Protein AF-A0A925R189-F1 (afdb_monomer_lite)

Secondary structure (DSSP, 8-state):
----------------TT------TTSTTSPPPPTT-TGGGG-EEEEE--S-HHHHHH-SEEEETTTEEEESSS-SS--EEEEEEEE-SSEEEEEEEEPPBTTB--EEEEEEEEEEPPBTTB-S-EEEEEEE---GGGGTT--TTS-HHHHHHHHHH-TTT---TT---TT--TTTTSSBPPPEEEEEE--------

Foldseek 3Di:
DDDDDDPPDDPPPPDPPVPPDDDAQVGPPFDFDPPPQWCVSVAAKWAWDDPPVVLVQQGIWGDHPPFWIHGDRPDPDWTWGWDWQDTDRFKTKIWIWTCADDPRHIFIKIKIWGFDDQDPVRNATKIKIKIFGFDVVLCVPPDPPDDSVSVNVSLCSRCQQQVDPDDPDPDAHRRHVGGMDDIIMIGHDDDPPPPDD

Structure (mmCIF, N/CA/C/O backbone):
data_AF-A0A925R189-F1
#
_entry.id   AF-A0A925R189-F1
#
loop_
_atom_site.group_PDB
_atom_site.id
_atom_site.type_symbol
_atom_site.label_atom_id
_atom_site.label_alt_id
_atom_site.label_comp_id
_atom_site.label_asym_id
_atom_site.label_entity_id
_atom_site.label_seq_id
_atom_site.pdbx_PDB_ins_code
_atom_site.Cartn_x
_atom_site.Cartn_y
_atom_site.Cartn_z
_atom_site.occupancy
_atom_site.B_iso_or_equiv
_atom_site.auth_seq_id
_atom_site.auth_comp_id
_atom_site.auth_asym_id
_atom_site.auth_atom_id
_atom_site.pdbx_PDB_model_num
ATOM 1 N N . MET A 1 1 ? -1.865 40.374 -51.529 1.00 38.44 1 MET A N 1
ATOM 2 C CA . MET A 1 1 ? -1.181 39.181 -50.980 1.00 38.44 1 MET A CA 1
ATOM 3 C C . MET A 1 1 ? -0.348 39.659 -49.804 1.00 38.44 1 MET A C 1
ATOM 5 O O . MET A 1 1 ? 0.518 40.491 -50.010 1.00 38.44 1 MET A O 1
ATOM 9 N N . LEU A 1 2 ? -0.857 39.527 -48.579 1.00 41.66 2 LEU A N 1
ATOM 10 C CA . LEU A 1 2 ? -0.614 38.398 -47.665 1.00 41.66 2 LEU A CA 1
ATOM 11 C C . LEU A 1 2 ? 0.880 38.169 -47.386 1.00 41.66 2 LEU A C 1
ATOM 13 O O . LEU A 1 2 ? 1.552 37.542 -48.193 1.00 41.66 2 LEU A O 1
ATOM 17 N N . ALA A 1 3 ? 1.351 38.642 -46.231 1.00 42.81 3 ALA A N 1
ATOM 18 C CA . ALA A 1 3 ? 2.101 37.833 -45.265 1.00 42.81 3 ALA A CA 1
ATOM 19 C C . ALA A 1 3 ? 2.307 38.660 -43.984 1.00 42.81 3 ALA A C 1
ATOM 21 O O . ALA A 1 3 ? 3.208 39.487 -43.885 1.00 42.81 3 ALA A O 1
ATOM 22 N N . VAL A 1 4 ? 1.418 38.449 -43.014 1.00 45.66 4 VAL A N 1
ATOM 23 C CA . VAL A 1 4 ? 1.622 38.840 -41.616 1.00 45.66 4 VAL A CA 1
ATOM 24 C C . VAL A 1 4 ? 2.692 37.900 -41.061 1.00 45.66 4 VAL A C 1
ATOM 26 O O . VAL A 1 4 ? 2.460 36.697 -40.978 1.00 45.66 4 VAL A O 1
ATOM 29 N N . LEU A 1 5 ? 3.875 38.427 -40.740 1.00 46.12 5 LEU A N 1
ATOM 30 C CA . LEU A 1 5 ? 4.923 37.681 -40.042 1.00 46.12 5 LEU A CA 1
ATOM 31 C C . LEU A 1 5 ? 4.668 37.784 -38.535 1.00 46.12 5 LEU A C 1
ATOM 33 O O . LEU A 1 5 ? 5.063 38.744 -37.877 1.00 46.12 5 LEU A O 1
ATOM 37 N N . THR A 1 6 ? 3.967 36.796 -37.992 1.00 45.81 6 THR A N 1
ATOM 38 C CA . THR A 1 6 ? 3.805 36.611 -36.550 1.00 45.81 6 THR A CA 1
ATOM 39 C C . THR A 1 6 ? 5.065 35.931 -36.015 1.00 45.81 6 THR A C 1
ATOM 41 O O . THR A 1 6 ? 5.249 34.726 -36.172 1.00 45.81 6 THR A O 1
ATOM 44 N N . VAL A 1 7 ? 5.958 36.701 -35.392 1.00 46.19 7 VAL A N 1
ATOM 45 C CA . VAL A 1 7 ? 7.047 36.153 -34.575 1.00 46.19 7 VAL A CA 1
ATOM 46 C C . VAL A 1 7 ? 6.437 35.722 -33.242 1.00 46.19 7 VAL A C 1
ATOM 48 O O . VAL A 1 7 ? 6.249 36.530 -32.337 1.00 46.19 7 VAL A O 1
ATOM 51 N N . ALA A 1 8 ? 6.077 34.445 -33.137 1.00 42.75 8 ALA A N 1
ATOM 52 C CA . ALA A 1 8 ? 5.805 33.806 -31.859 1.00 42.75 8 ALA A CA 1
ATOM 53 C C . ALA A 1 8 ? 7.156 33.498 -31.196 1.00 42.75 8 ALA A C 1
ATOM 55 O O . ALA A 1 8 ? 7.803 32.504 -31.524 1.00 42.75 8 ALA A O 1
ATOM 56 N N . LEU A 1 9 ? 7.620 34.377 -30.303 1.00 38.31 9 LEU A N 1
ATOM 57 C CA . LEU A 1 9 ? 8.725 34.037 -29.412 1.00 38.31 9 LEU A CA 1
ATOM 58 C C . LEU A 1 9 ? 8.209 33.010 -28.398 1.00 38.31 9 LEU A C 1
ATOM 60 O O . LEU A 1 9 ? 7.291 33.290 -27.626 1.00 38.31 9 LEU A O 1
ATOM 64 N N . LEU A 1 10 ? 8.803 31.820 -28.452 1.00 36.81 10 LEU A N 1
ATOM 65 C CA . LEU A 1 10 ? 8.622 30.726 -27.512 1.00 36.81 10 LEU A CA 1
ATOM 66 C C . LEU A 1 10 ? 8.863 31.216 -26.083 1.00 36.81 10 LEU A C 1
ATOM 68 O O . LEU A 1 10 ? 9.996 31.490 -25.689 1.00 36.81 10 LEU A O 1
ATOM 72 N N . VAL A 1 11 ? 7.797 31.273 -25.291 1.00 35.72 11 VAL A N 1
ATOM 73 C CA . VAL A 1 11 ? 7.922 31.181 -23.841 1.00 35.72 11 VAL A CA 1
ATOM 74 C C . VAL A 1 11 ? 8.236 29.714 -23.565 1.00 35.72 11 VAL A C 1
ATOM 76 O O . VAL A 1 11 ? 7.344 28.870 -23.581 1.00 35.72 11 VAL A O 1
ATOM 79 N N . ALA A 1 12 ? 9.519 29.398 -23.395 1.00 37.69 12 ALA A N 1
ATOM 80 C CA . ALA A 1 12 ? 9.922 28.171 -22.731 1.00 37.69 12 ALA A CA 1
ATOM 81 C C . ALA A 1 12 ? 9.412 28.274 -21.290 1.00 37.69 12 ALA A C 1
ATOM 83 O O . ALA A 1 12 ? 10.001 28.952 -20.450 1.0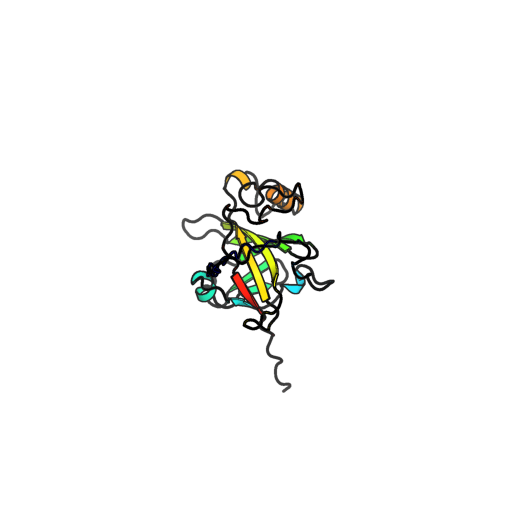0 37.69 12 ALA A O 1
ATOM 84 N N . ALA A 1 13 ? 8.246 27.685 -21.036 1.00 3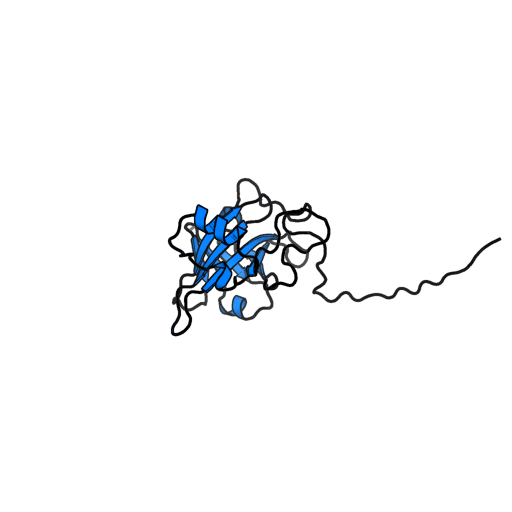3.88 13 ALA A N 1
ATOM 85 C CA . ALA A 1 13 ? 7.860 27.346 -19.685 1.00 33.88 13 ALA A CA 1
ATOM 86 C C . ALA A 1 13 ? 8.782 26.198 -19.269 1.00 33.88 13 ALA A C 1
ATOM 88 O O . ALA A 1 13 ? 8.592 25.064 -19.700 1.00 33.88 13 ALA A O 1
ATOM 89 N N . ASP A 1 14 ? 9.810 26.516 -18.482 1.00 32.03 14 ASP A N 1
ATOM 90 C CA . ASP A 1 14 ? 10.441 25.535 -17.606 1.00 32.03 14 ASP A CA 1
ATOM 91 C C . ASP A 1 14 ? 9.330 24.993 -16.704 1.00 32.03 14 ASP A C 1
ATOM 93 O O . ASP A 1 14 ? 8.910 25.633 -15.735 1.00 32.03 14 ASP A O 1
ATOM 97 N N . GLU A 1 15 ? 8.771 23.848 -17.084 1.00 26.36 15 GLU A N 1
ATOM 98 C CA . GLU A 1 15 ? 7.808 23.152 -16.252 1.00 26.36 15 GLU A CA 1
ATOM 99 C C . GLU A 1 15 ? 8.529 22.734 -14.961 1.00 26.36 15 GLU A C 1
ATOM 101 O O . GLU A 1 15 ? 9.578 22.083 -15.017 1.00 26.36 15 GLU A O 1
ATOM 106 N N . PRO A 1 16 ? 8.021 23.106 -13.772 1.00 26.69 16 PRO A N 1
ATOM 107 C CA . PRO A 1 16 ? 8.605 22.627 -12.534 1.00 26.69 16 PRO A CA 1
ATOM 108 C C . PRO A 1 16 ? 8.507 21.099 -12.513 1.00 26.69 16 PRO A C 1
ATOM 110 O O . PRO A 1 16 ? 7.514 20.531 -12.969 1.00 26.69 16 PRO A O 1
ATOM 113 N N . ALA A 1 17 ? 9.502 20.437 -11.919 1.00 29.27 17 ALA A N 1
ATOM 114 C CA . ALA A 1 17 ? 9.651 18.979 -11.783 1.00 29.27 17 ALA A CA 1
ATOM 115 C C . ALA A 1 17 ? 8.497 18.244 -11.047 1.00 29.27 17 ALA A C 1
ATOM 117 O O . ALA A 1 17 ? 8.643 17.103 -10.616 1.00 29.27 17 ALA A O 1
ATOM 118 N N . TRP A 1 18 ? 7.347 18.897 -10.884 1.00 30.86 18 TRP A N 1
ATOM 119 C CA . TRP A 1 18 ? 6.101 18.388 -10.320 1.00 30.86 18 TRP A CA 1
ATOM 120 C C . TRP A 1 18 ? 4.978 18.299 -11.371 1.00 30.86 18 TRP A C 1
ATOM 122 O O . TRP A 1 18 ? 3.867 17.890 -11.044 1.00 30.86 18 TRP A O 1
ATOM 132 N N . ALA A 1 19 ? 5.258 18.649 -12.633 1.00 26.92 19 ALA A N 1
ATOM 133 C CA . ALA A 1 19 ? 4.333 18.591 -13.764 1.00 26.92 19 ALA A CA 1
ATOM 134 C C . ALA A 1 19 ? 4.318 17.225 -14.481 1.00 26.92 19 ALA A C 1
ATOM 136 O O . ALA A 1 19 ? 4.160 17.155 -15.695 1.00 26.92 19 ALA A O 1
ATOM 137 N N . TRP A 1 20 ? 4.405 16.112 -13.746 1.00 32.81 20 TRP A N 1
ATOM 138 C CA . TRP A 1 20 ? 3.940 14.824 -14.280 1.00 32.81 20 TRP A CA 1
ATOM 139 C C . TRP A 1 20 ? 2.403 14.795 -14.244 1.00 32.81 20 TRP A C 1
ATOM 141 O O . TRP A 1 20 ? 1.768 14.115 -13.442 1.00 32.81 20 TRP A O 1
ATOM 151 N N . GLN A 1 21 ? 1.794 15.621 -15.096 1.00 39.44 21 GLN A N 1
ATOM 152 C CA . GLN A 1 21 ? 0.376 15.574 -15.431 1.00 39.44 21 GLN A CA 1
ATOM 153 C C . GLN A 1 21 ? 0.184 14.721 -16.689 1.00 39.44 21 GLN A C 1
ATOM 155 O O . GLN A 1 21 ? 0.855 14.957 -17.688 1.00 39.44 21 GLN A O 1
ATOM 160 N N . LYS A 1 22 ? -0.821 13.831 -16.641 1.00 39.94 22 LYS A N 1
ATOM 161 C CA . LYS A 1 22 ? -1.690 13.350 -17.747 1.00 39.94 22 LYS A CA 1
ATOM 162 C C . LYS A 1 22 ? -1.822 11.832 -17.887 1.00 39.94 22 LYS A C 1
ATOM 164 O O . LYS A 1 22 ? -1.825 11.286 -18.983 1.00 39.94 22 LYS A O 1
ATOM 169 N N . SER A 1 23 ? -2.101 11.142 -16.796 1.00 49.03 23 SER A N 1
ATOM 170 C CA . SER A 1 23 ? -3.055 10.038 -16.892 1.00 49.03 23 SER A CA 1
ATOM 171 C C . SER A 1 23 ? -3.859 9.971 -15.613 1.00 49.03 23 SER A C 1
ATOM 173 O O . SER A 1 23 ? -3.333 10.234 -14.534 1.00 49.03 23 SER A O 1
ATOM 175 N N . MET A 1 24 ? -5.158 9.705 -15.735 1.00 47.81 24 MET A N 1
ATOM 176 C CA . MET A 1 24 ? -5.934 9.255 -14.587 1.00 47.81 24 MET A CA 1
ATOM 177 C C . MET A 1 24 ? -5.301 7.939 -14.126 1.00 47.81 24 MET A C 1
ATOM 179 O O . MET A 1 24 ? -5.047 7.092 -14.983 1.00 47.81 24 MET A O 1
ATOM 183 N N . PRO A 1 25 ? -4.999 7.747 -12.836 1.00 50.69 25 PRO A N 1
ATOM 184 C CA . PRO A 1 25 ? -4.615 6.427 -12.376 1.00 50.69 25 PRO A CA 1
ATOM 185 C C . PRO A 1 25 ? -5.601 5.330 -12.756 1.00 50.69 25 PRO A C 1
ATOM 187 O O . PRO A 1 25 ? -6.816 5.511 -12.683 1.00 50.69 25 PRO A O 1
ATOM 190 N N . GLY A 1 26 ? -5.045 4.221 -13.244 1.00 48.94 26 GLY A N 1
ATOM 191 C CA . GLY A 1 26 ? -5.798 3.151 -13.899 1.00 48.94 26 GLY A CA 1
ATOM 192 C C . GLY A 1 26 ? -6.273 3.460 -15.325 1.00 48.94 26 GLY A C 1
ATOM 193 O O . GLY A 1 26 ? -6.988 2.648 -15.901 1.00 48.94 26 GLY A O 1
ATOM 194 N N . GLY A 1 27 ? -5.909 4.612 -15.894 1.00 53.44 27 GLY A N 1
ATOM 195 C CA . GLY A 1 27 ? -6.123 4.936 -17.305 1.00 53.44 27 GLY A CA 1
ATOM 196 C C . GLY A 1 27 ? -5.124 4.225 -18.220 1.00 53.44 27 GLY A C 1
ATOM 197 O O . GLY A 1 27 ? -4.134 3.666 -17.759 1.00 53.44 27 GLY A O 1
ATOM 198 N N . GLU A 1 28 ? -5.346 4.296 -19.533 1.00 55.50 28 GLU A N 1
ATOM 199 C CA . GLU A 1 28 ? -4.610 3.520 -20.552 1.00 55.50 28 GLU A CA 1
ATOM 200 C C . GLU A 1 28 ? -3.082 3.717 -20.556 1.00 55.50 28 GLU A C 1
ATOM 202 O O . GLU A 1 28 ? -2.349 2.905 -21.115 1.00 55.50 28 GLU A O 1
ATOM 207 N N . HIS A 1 29 ? -2.579 4.785 -19.935 1.00 60.41 29 HIS A N 1
ATOM 208 C CA . HIS A 1 29 ? -1.145 5.068 -19.834 1.00 60.41 29 HIS A CA 1
ATOM 209 C C . HIS A 1 29 ? -0.485 4.495 -18.574 1.00 60.41 29 HIS A C 1
ATOM 211 O O . HIS A 1 29 ? 0.734 4.596 -18.432 1.00 60.41 29 HIS A O 1
ATOM 217 N N . TRP A 1 30 ? -1.260 3.917 -17.652 1.00 68.31 30 TRP A N 1
ATOM 218 C CA . TRP A 1 30 ? -0.703 3.210 -16.505 1.00 68.31 30 TRP A CA 1
ATOM 219 C C . TRP A 1 30 ? -0.228 1.829 -16.947 1.00 68.31 30 TRP A C 1
ATOM 221 O O . TRP A 1 30 ? -1.002 1.096 -17.571 1.00 68.31 30 TRP A O 1
ATOM 231 N N . PRO A 1 31 ? 1.014 1.437 -16.625 1.00 73.81 31 PRO A N 1
ATOM 232 C CA . PRO A 1 31 ? 1.499 0.107 -16.948 1.00 73.81 31 PRO A CA 1
ATOM 233 C C . PRO A 1 31 ? 0.563 -0.946 -16.371 1.00 73.81 31 PRO A C 1
ATOM 235 O O . PRO A 1 31 ? 0.140 -0.860 -15.217 1.00 73.81 31 PRO A O 1
ATOM 238 N N . ALA A 1 32 ? 0.222 -1.938 -17.187 1.00 77.50 32 ALA A N 1
ATOM 239 C CA . ALA A 1 32 ? -0.493 -3.090 -16.678 1.00 77.50 32 ALA A CA 1
ATOM 240 C C . ALA A 1 32 ? 0.394 -3.822 -15.662 1.00 77.50 32 ALA A C 1
ATOM 242 O O . ALA A 1 32 ? 1.594 -4.020 -15.876 1.00 77.50 32 ALA A O 1
ATOM 243 N N . ILE A 1 33 ? -0.222 -4.250 -14.570 1.00 80.06 33 ILE A N 1
ATOM 244 C CA . ILE A 1 33 ? 0.337 -5.226 -13.651 1.00 80.06 33 ILE A CA 1
ATOM 245 C C . ILE A 1 33 ? 0.518 -6.526 -14.458 1.00 80.06 33 ILE A C 1
ATOM 247 O O . ILE A 1 33 ? -0.459 -7.010 -15.029 1.00 80.06 33 ILE A O 1
ATOM 251 N N . PRO A 1 34 ? 1.732 -7.105 -14.543 1.00 78.44 34 PRO A N 1
ATOM 252 C CA . PRO A 1 34 ? 1.955 -8.321 -15.321 1.00 78.44 34 PRO A CA 1
ATOM 253 C C . PRO A 1 34 ? 1.021 -9.449 -14.875 1.00 78.44 34 PRO A C 1
ATOM 255 O O . PRO A 1 34 ? 1.074 -9.864 -13.718 1.00 78.44 34 PRO A O 1
ATOM 258 N N . GLU A 1 35 ? 0.167 -9.943 -15.769 1.00 69.94 35 GLU A N 1
ATOM 259 C CA . GLU A 1 35 ? -0.730 -11.066 -15.482 1.00 69.94 35 GLU A CA 1
ATOM 260 C C . GLU A 1 35 ? 0.068 -12.359 -15.233 1.00 69.94 35 GLU A C 1
ATOM 262 O O . GLU A 1 35 ? 1.078 -12.595 -15.906 1.00 69.94 35 GLU A O 1
ATOM 267 N N . PRO A 1 36 ? -0.362 -13.222 -14.291 1.00 55.97 36 PRO A N 1
ATOM 268 C CA . PRO A 1 36 ? -1.569 -13.140 -13.448 1.00 55.97 36 PRO A CA 1
ATOM 269 C C . PRO A 1 36 ? -1.360 -12.399 -12.106 1.00 55.97 36 PRO A C 1
ATOM 271 O O . PRO A 1 36 ? -1.967 -12.726 -11.087 1.00 55.97 36 PRO A O 1
ATOM 274 N N . GLY A 1 37 ? -0.402 -11.479 -12.038 1.00 68.62 37 GLY A N 1
ATOM 275 C CA . GLY A 1 37 ? 0.347 -11.242 -10.811 1.00 68.62 37 GLY A CA 1
ATOM 276 C C . GLY A 1 37 ? -0.239 -10.278 -9.777 1.00 68.62 37 GLY A C 1
ATOM 277 O O . GLY A 1 37 ? 0.355 -10.211 -8.709 1.00 68.62 37 GLY A O 1
ATOM 278 N N . GLY A 1 38 ? -1.365 -9.584 -10.001 1.00 84.62 38 GLY A N 1
ATOM 279 C CA . GLY A 1 38 ? -2.108 -8.810 -8.976 1.00 84.62 38 GLY A CA 1
ATOM 280 C C . GLY A 1 38 ? -1.265 -8.210 -7.827 1.00 84.62 38 GLY A C 1
ATOM 281 O O . GLY A 1 38 ? -0.257 -7.542 -8.057 1.00 84.62 38 GLY A O 1
ATOM 282 N N . MET A 1 39 ? -1.636 -8.493 -6.569 1.00 90.94 39 MET A N 1
ATOM 283 C CA . MET A 1 39 ? -0.827 -8.132 -5.387 1.00 90.94 39 MET A CA 1
ATOM 284 C C . MET A 1 39 ? 0.522 -8.875 -5.324 1.00 90.94 39 MET A C 1
ATOM 286 O O . MET A 1 39 ? 1.493 -8.349 -4.776 1.00 90.94 39 MET A O 1
ATOM 290 N N . ALA A 1 40 ? 0.609 -10.086 -5.883 1.00 90.75 40 ALA A N 1
ATOM 291 C CA . ALA A 1 40 ? 1.820 -10.907 -5.856 1.00 90.75 40 ALA A CA 1
ATOM 292 C C . ALA A 1 40 ? 3.022 -10.217 -6.531 1.00 90.75 40 ALA A C 1
ATOM 294 O O . ALA A 1 40 ? 4.150 -10.355 -6.058 1.00 90.75 40 ALA A O 1
ATOM 295 N N . ASN A 1 41 ? 2.785 -9.393 -7.556 1.00 88.38 41 ASN A N 1
ATOM 296 C CA . ASN A 1 41 ? 3.815 -8.593 -8.225 1.00 88.38 41 ASN A CA 1
ATOM 297 C C . ASN A 1 41 ? 4.503 -7.598 -7.284 1.00 88.38 41 ASN A C 1
ATOM 299 O O . ASN A 1 41 ? 5.689 -7.294 -7.445 1.00 88.38 41 ASN A O 1
ATOM 303 N N . PHE A 1 42 ? 3.788 -7.129 -6.264 1.00 90.69 42 PHE A N 1
ATOM 304 C CA . PHE A 1 42 ? 4.304 -6.163 -5.302 1.00 90.69 42 PHE A CA 1
ATOM 305 C C . PHE A 1 42 ? 4.956 -6.814 -4.078 1.00 90.69 42 PHE A C 1
ATOM 307 O O . PHE A 1 42 ? 5.593 -6.122 -3.287 1.00 90.69 42 PHE A O 1
ATOM 314 N N . LEU A 1 43 ? 4.864 -8.136 -3.912 1.00 92.38 43 LEU A N 1
ATOM 315 C CA . LEU A 1 43 ? 5.536 -8.835 -2.816 1.00 92.38 43 LEU A CA 1
ATOM 316 C C . LEU A 1 43 ? 7.055 -8.825 -2.999 1.00 92.38 43 LEU A C 1
ATOM 318 O O . LEU A 1 43 ? 7.556 -8.928 -4.118 1.00 92.38 43 LEU A O 1
ATOM 322 N N . GLY A 1 44 ? 7.792 -8.753 -1.893 1.00 91.25 44 GLY A N 1
ATOM 323 C CA . GLY A 1 44 ? 9.255 -8.714 -1.877 1.00 91.25 44 GLY A CA 1
ATOM 324 C C . GLY A 1 44 ? 9.810 -7.441 -1.249 1.00 91.25 44 GLY A C 1
ATOM 325 O O . GLY A 1 44 ? 9.082 -6.685 -0.604 1.00 91.25 44 GLY A O 1
ATOM 326 N N . THR A 1 45 ? 11.120 -7.243 -1.400 1.00 91.75 45 THR A N 1
ATOM 327 C CA . THR A 1 45 ? 11.859 -6.129 -0.795 1.00 91.75 45 THR A CA 1
ATOM 328 C C . THR A 1 45 ? 12.133 -5.027 -1.813 1.00 91.75 45 THR A C 1
ATOM 330 O O . THR A 1 45 ? 12.507 -5.279 -2.960 1.00 91.75 45 THR A O 1
ATOM 333 N N . TRP A 1 46 ? 11.962 -3.795 -1.355 1.00 90.06 46 TRP A N 1
ATOM 334 C CA . TRP A 1 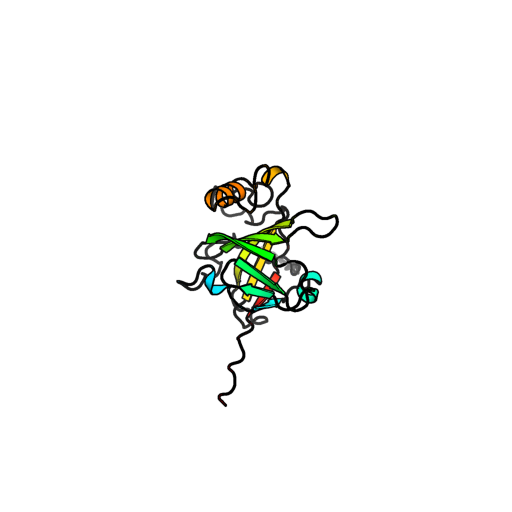46 ? 11.899 -2.584 -2.149 1.00 90.06 46 TRP A CA 1
ATOM 335 C C . TRP A 1 46 ? 12.766 -1.492 -1.513 1.00 90.06 46 TRP A C 1
ATOM 337 O O . TRP A 1 46 ? 12.659 -1.213 -0.316 1.00 90.06 46 TRP A O 1
ATOM 347 N N . LEU A 1 47 ? 13.621 -0.872 -2.325 1.00 88.94 47 LEU A N 1
ATOM 348 C CA . LEU A 1 47 ? 14.512 0.221 -1.937 1.00 88.94 47 LEU A CA 1
ATOM 349 C C . LEU A 1 47 ? 13.834 1.568 -2.240 1.00 88.94 47 LEU A C 1
ATOM 351 O O . LEU A 1 47 ? 13.632 1.860 -3.426 1.00 88.94 47 LEU A O 1
ATOM 355 N N . PRO A 1 48 ? 13.509 2.400 -1.233 1.00 85.12 48 PRO A N 1
ATOM 356 C CA . PRO A 1 48 ? 12.872 3.698 -1.456 1.00 85.12 48 PRO A CA 1
ATOM 357 C C . PRO A 1 48 ? 13.750 4.629 -2.297 1.00 85.12 48 PRO A C 1
ATOM 359 O O . PRO A 1 48 ? 14.959 4.705 -2.093 1.00 85.12 48 PRO A O 1
ATOM 362 N N . GLN A 1 49 ? 13.121 5.347 -3.227 1.00 78.81 49 GLN A N 1
ATOM 363 C CA . GLN A 1 49 ? 13.754 6.328 -4.119 1.00 78.81 49 GLN A CA 1
ATOM 364 C C . GLN A 1 49 ? 13.200 7.747 -3.938 1.00 78.81 49 GLN A C 1
ATOM 366 O O . GLN A 1 49 ? 13.587 8.674 -4.647 1.00 78.81 49 GLN A O 1
ATOM 371 N N . CYS A 1 50 ? 12.274 7.943 -3.000 1.00 72.62 50 CYS A N 1
ATOM 372 C CA . CYS A 1 50 ? 11.725 9.261 -2.726 1.00 72.62 50 CYS A CA 1
ATOM 373 C C . CYS A 1 50 ? 12.686 10.130 -1.906 1.00 72.62 50 CYS A C 1
ATOM 375 O O . CYS A 1 50 ? 13.337 9.662 -0.976 1.00 72.62 50 CYS A O 1
ATOM 377 N N . ARG A 1 51 ? 12.684 11.441 -2.185 1.00 59.53 51 ARG A N 1
ATOM 378 C CA . ARG A 1 51 ? 13.358 12.478 -1.375 1.00 59.53 51 ARG A CA 1
ATOM 379 C C . ARG A 1 51 ? 12.622 12.791 -0.064 1.00 59.53 51 ARG A C 1
ATOM 381 O O . ARG A 1 51 ? 12.700 13.903 0.444 1.00 59.53 51 ARG A O 1
ATOM 388 N N . HIS A 1 52 ? 11.828 11.847 0.429 1.00 58.84 52 HIS A N 1
ATOM 389 C CA . HIS A 1 52 ? 11.055 12.011 1.645 1.00 58.84 52 HIS A CA 1
ATOM 390 C C . HIS A 1 52 ? 11.771 11.261 2.763 1.00 58.84 52 HIS A C 1
ATOM 392 O O . HIS A 1 52 ? 11.666 10.035 2.845 1.00 58.84 52 HIS A O 1
ATOM 398 N N . ASP A 1 53 ? 12.455 12.012 3.628 1.00 55.66 53 ASP A N 1
ATOM 399 C CA . ASP A 1 53 ? 13.391 11.488 4.633 1.00 55.66 53 ASP A CA 1
ATOM 400 C C . ASP A 1 53 ? 12.803 10.340 5.472 1.00 55.66 53 ASP A C 1
ATOM 402 O O . ASP A 1 53 ? 13.485 9.364 5.770 1.00 55.66 53 ASP A O 1
ATOM 406 N N . ALA A 1 54 ? 11.495 10.373 5.756 1.00 61.66 54 ALA A N 1
ATOM 407 C CA . ALA A 1 54 ? 10.816 9.311 6.501 1.00 61.66 54 ALA A CA 1
ATOM 408 C C . ALA A 1 54 ? 10.952 7.903 5.878 1.00 61.66 54 ALA A C 1
ATOM 410 O O . ALA A 1 54 ? 11.129 6.929 6.609 1.00 61.66 54 ALA A O 1
ATOM 411 N N . TRP A 1 55 ? 10.884 7.764 4.548 1.00 67.25 55 TRP A N 1
ATOM 412 C CA . TRP A 1 55 ? 11.009 6.452 3.897 1.00 67.25 55 TRP A CA 1
ATOM 413 C C . TRP A 1 55 ? 12.463 5.983 3.862 1.00 67.25 55 TRP A C 1
ATOM 415 O O . TRP A 1 55 ? 12.739 4.813 4.125 1.00 67.25 55 TRP A O 1
ATOM 425 N N . THR A 1 56 ? 13.406 6.894 3.617 1.00 67.75 56 THR A N 1
ATOM 426 C CA . THR A 1 56 ? 14.843 6.587 3.649 1.00 67.75 56 THR A CA 1
ATOM 427 C C . THR A 1 56 ? 15.331 6.237 5.058 1.00 67.75 56 THR A C 1
ATOM 429 O O . THR A 1 56 ? 16.158 5.334 5.214 1.00 67.75 56 THR A O 1
ATOM 432 N N . ASP A 1 57 ? 14.764 6.867 6.089 1.00 73.06 57 ASP A N 1
ATOM 433 C CA . ASP A 1 57 ? 15.058 6.598 7.502 1.00 73.06 57 ASP A CA 1
ATOM 434 C C . ASP A 1 57 ? 14.556 5.221 7.948 1.00 73.06 57 ASP A C 1
ATOM 436 O O . ASP A 1 57 ? 15.167 4.566 8.797 1.00 73.06 57 ASP A O 1
ATOM 440 N N . HIS A 1 58 ? 13.449 4.750 7.369 1.00 76.12 58 HIS A N 1
ATOM 441 C CA . HIS A 1 58 ? 12.922 3.409 7.616 1.00 76.12 58 HIS A CA 1
ATOM 442 C C . HIS A 1 58 ? 13.717 2.304 6.901 1.00 76.12 58 HIS A C 1
ATOM 444 O O . HIS A 1 58 ? 13.661 1.149 7.333 1.00 76.12 58 HIS A O 1
ATOM 450 N N . GLY A 1 59 ? 14.524 2.648 5.893 1.00 82.62 59 GLY A N 1
ATOM 451 C CA . GLY A 1 59 ? 15.304 1.695 5.103 1.00 82.62 59 GLY A CA 1
ATOM 452 C C . GLY A 1 59 ? 14.437 0.872 4.151 1.00 82.62 59 GLY A C 1
ATOM 453 O O . GLY A 1 59 ? 13.324 1.268 3.804 1.00 82.62 59 GLY A O 1
ATOM 454 N N . ASN A 1 60 ? 14.947 -0.283 3.721 1.00 89.06 60 ASN A N 1
ATOM 455 C CA . ASN A 1 60 ? 14.248 -1.138 2.762 1.00 89.06 60 ASN A CA 1
ATOM 456 C C . ASN A 1 60 ? 12.886 -1.591 3.300 1.00 89.06 60 ASN A C 1
ATOM 458 O O . ASN A 1 60 ? 12.787 -2.058 4.438 1.00 89.06 60 ASN A O 1
ATOM 462 N N . MET A 1 61 ? 11.851 -1.490 2.470 1.00 89.50 61 MET A N 1
ATOM 463 C CA . MET A 1 61 ? 10.505 -1.965 2.777 1.00 89.50 61 MET A CA 1
ATOM 464 C C . MET A 1 61 ? 10.317 -3.370 2.206 1.00 89.50 61 MET A C 1
ATOM 466 O O . MET A 1 61 ? 10.628 -3.606 1.045 1.00 89.50 61 MET A O 1
ATOM 470 N N . THR A 1 62 ? 9.746 -4.294 2.972 1.00 91.81 62 THR A N 1
ATOM 471 C CA . THR A 1 62 ? 9.334 -5.610 2.466 1.00 91.81 62 THR A CA 1
ATOM 472 C C . THR A 1 62 ? 7.829 -5.772 2.596 1.00 91.81 62 THR A C 1
ATOM 474 O O . THR A 1 62 ? 7.294 -5.703 3.706 1.00 91.81 62 THR A O 1
ATOM 477 N 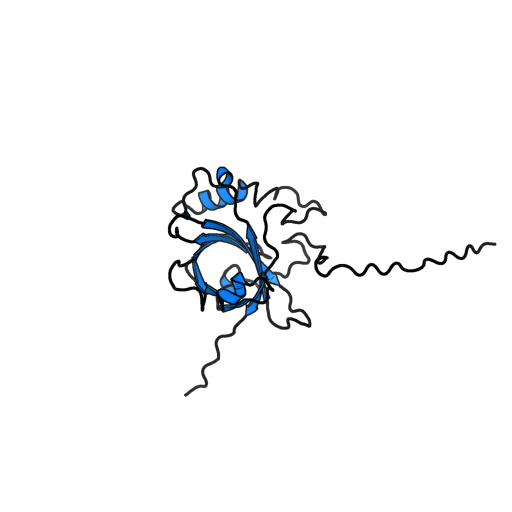N . LEU A 1 63 ? 7.161 -6.041 1.475 1.00 92.50 63 LEU A N 1
ATOM 478 C CA . LEU A 1 63 ? 5.769 -6.479 1.420 1.00 92.50 63 LEU A CA 1
ATOM 479 C C . LEU A 1 63 ? 5.745 -8.007 1.479 1.00 92.50 63 LEU A C 1
ATOM 481 O O . LEU A 1 63 ? 6.197 -8.687 0.560 1.00 92.50 63 LEU A O 1
ATOM 485 N N . HIS A 1 64 ? 5.263 -8.546 2.596 1.00 93.19 64 HIS A N 1
ATOM 486 C CA . HIS A 1 64 ? 5.195 -9.986 2.842 1.00 93.19 64 HIS A CA 1
ATOM 487 C C . HIS A 1 64 ? 3.853 -10.537 2.402 1.00 93.19 64 HIS A C 1
ATOM 489 O O . HIS A 1 64 ? 2.822 -9.879 2.569 1.00 93.19 64 HIS A O 1
ATOM 495 N N . GLU A 1 65 ? 3.858 -11.789 1.964 1.00 91.31 65 GLU A N 1
ATOM 496 C CA . GLU A 1 65 ? 2.646 -12.595 1.912 1.00 91.31 65 GLU A CA 1
ATOM 497 C C . GLU A 1 65 ? 1.977 -12.647 3.304 1.00 91.31 65 GLU A C 1
ATOM 499 O O . GLU A 1 65 ? 2.645 -12.581 4.342 1.00 91.31 65 GLU A O 1
ATOM 504 N N . GLY A 1 66 ? 0.643 -12.689 3.344 1.00 89.06 66 GLY A N 1
ATOM 505 C CA . GLY A 1 66 ? -0.117 -12.684 4.602 1.00 89.06 66 GLY A CA 1
ATOM 506 C C . GLY A 1 66 ? -0.299 -11.304 5.253 1.00 89.06 66 GLY A C 1
ATOM 507 O O . GLY A 1 66 ? -0.549 -11.220 6.457 1.00 89.06 66 GLY A O 1
ATOM 508 N N . GLY A 1 67 ? -0.175 -10.208 4.493 1.00 93.25 67 GLY A N 1
ATOM 509 C CA . GLY A 1 67 ? -0.641 -8.894 4.952 1.00 93.25 67 GLY A CA 1
ATOM 510 C C . GLY A 1 67 ? 0.290 -8.191 5.943 1.00 93.25 67 GLY A C 1
ATOM 511 O O . GLY A 1 67 ? -0.176 -7.510 6.861 1.00 93.25 67 GLY A O 1
ATOM 512 N N . ARG A 1 68 ? 1.613 -8.368 5.826 1.00 92.81 68 ARG A N 1
ATOM 513 C CA . ARG A 1 68 ? 2.610 -7.682 6.671 1.00 92.81 68 ARG A CA 1
ATOM 514 C C . ARG A 1 68 ? 3.539 -6.808 5.840 1.00 92.81 68 ARG A C 1
ATOM 516 O O . ARG A 1 68 ? 3.991 -7.216 4.779 1.00 92.81 68 ARG A O 1
ATOM 523 N N . ILE A 1 69 ? 3.902 -5.656 6.388 1.00 91.12 69 ILE A N 1
ATOM 524 C CA . ILE A 1 69 ? 4.970 -4.791 5.897 1.00 91.12 69 ILE A CA 1
ATOM 525 C C . ILE A 1 69 ? 6.054 -4.726 6.972 1.00 91.12 69 ILE A C 1
ATOM 527 O O . ILE A 1 69 ? 5.756 -4.520 8.153 1.00 91.12 69 ILE A O 1
ATOM 531 N N . SER A 1 70 ? 7.307 -4.923 6.578 1.00 88.44 70 SER A N 1
ATOM 532 C CA . SER A 1 70 ? 8.464 -4.676 7.442 1.00 88.44 70 SER A CA 1
ATOM 533 C C . SER A 1 70 ? 9.378 -3.630 6.834 1.00 88.44 70 SER A C 1
ATOM 535 O O . SER A 1 70 ? 9.377 -3.426 5.625 1.00 88.44 70 SER A O 1
ATOM 537 N N . TYR A 1 71 ? 10.189 -3.022 7.686 1.00 86.81 71 TYR A N 1
ATOM 538 C CA . TYR A 1 71 ? 11.173 -2.019 7.317 1.00 86.81 71 TYR A CA 1
ATOM 539 C C . TYR A 1 71 ? 12.503 -2.395 7.960 1.00 86.81 71 TYR A C 1
ATOM 541 O O . TYR A 1 71 ? 12.516 -2.797 9.122 1.00 86.81 71 TYR A O 1
ATOM 549 N N . GLU A 1 72 ? 13.600 -2.278 7.222 1.00 85.56 72 GLU A N 1
ATOM 550 C CA . GLU A 1 72 ? 14.935 -2.692 7.671 1.00 85.56 72 GLU A CA 1
ATOM 551 C C . GLU A 1 72 ? 15.417 -1.930 8.916 1.00 85.56 72 GLU A C 1
ATOM 553 O O . GLU A 1 72 ? 15.939 -2.532 9.853 1.00 85.56 72 GLU A O 1
ATOM 558 N N . LYS A 1 73 ? 15.238 -0.604 8.937 1.00 77.50 73 LYS A N 1
ATOM 559 C CA . LYS A 1 73 ? 15.788 0.287 9.974 1.00 77.50 73 LYS A CA 1
ATOM 560 C C . LYS A 1 73 ? 14.745 0.774 10.972 1.00 77.50 73 LYS A C 1
ATOM 562 O O . LYS A 1 73 ? 15.103 1.292 12.035 1.00 77.50 73 LYS A O 1
ATOM 567 N N . LYS A 1 74 ? 13.448 0.613 10.680 1.00 68.44 74 LYS A N 1
ATOM 568 C CA . LYS A 1 74 ? 12.396 0.933 11.654 1.00 68.44 74 LYS A CA 1
ATOM 569 C C . LYS A 1 74 ? 12.566 -0.023 12.834 1.00 68.44 74 LYS A C 1
ATOM 571 O O . LYS A 1 74 ? 12.378 -1.230 12.699 1.00 68.44 74 LYS A O 1
ATOM 576 N N . LYS A 1 75 ? 12.933 0.527 14.000 1.00 55.06 75 LYS A N 1
ATOM 577 C CA . LYS A 1 75 ? 12.972 -0.229 15.261 1.00 55.06 75 LYS A CA 1
ATOM 578 C C . LYS A 1 75 ? 11.672 -1.051 15.384 1.00 55.06 75 LYS A C 1
ATOM 580 O O . LYS A 1 75 ? 10.623 -0.518 15.022 1.00 55.06 75 LYS A O 1
ATOM 585 N N . PRO A 1 76 ? 11.714 -2.296 15.894 1.00 51.25 76 PRO A N 1
ATOM 586 C CA . PRO A 1 76 ? 10.727 -3.365 15.646 1.00 51.25 76 PRO A CA 1
ATOM 587 C C . PRO A 1 76 ? 9.307 -3.136 16.198 1.00 51.25 76 PRO A C 1
ATOM 589 O O . PRO A 1 76 ? 8.527 -4.075 16.331 1.00 51.25 76 PRO A O 1
ATOM 592 N N . TYR A 1 77 ? 8.941 -1.914 16.563 1.00 48.47 77 TYR A N 1
ATOM 593 C CA . TYR A 1 77 ? 7.870 -1.683 17.512 1.00 48.47 77 TYR A CA 1
ATOM 594 C C . TYR A 1 77 ? 6.470 -1.670 16.930 1.00 48.47 77 TYR A C 1
ATOM 596 O O . TYR A 1 77 ? 5.551 -1.770 17.727 1.00 48.47 77 TYR A O 1
ATOM 604 N N . LEU A 1 78 ? 6.265 -1.643 15.609 1.00 53.44 78 LEU A N 1
ATOM 605 C CA . LEU A 1 78 ? 4.934 -1.883 15.044 1.00 53.44 78 LEU A CA 1
ATOM 606 C C . LEU A 1 78 ? 5.046 -2.571 13.685 1.00 53.44 78 LEU A C 1
ATOM 608 O O . LEU A 1 78 ? 5.476 -1.965 12.706 1.00 53.44 78 LEU A O 1
ATOM 612 N N . ALA A 1 79 ? 4.635 -3.838 13.619 1.00 58.50 79 ALA A N 1
ATOM 613 C CA . ALA A 1 79 ? 4.396 -4.490 12.341 1.00 58.50 79 ALA A CA 1
ATOM 614 C C . ALA A 1 79 ? 3.248 -3.753 11.646 1.00 58.50 79 ALA A C 1
ATOM 616 O O . ALA A 1 79 ? 2.097 -3.854 12.080 1.00 58.50 79 ALA A O 1
ATOM 617 N N . THR A 1 80 ? 3.557 -3.016 10.582 1.00 85.50 80 THR A N 1
ATOM 618 C CA . THR A 1 80 ? 2.518 -2.463 9.725 1.00 85.50 80 THR A CA 1
ATOM 619 C C . THR A 1 80 ? 1.828 -3.644 9.048 1.00 85.50 80 THR A C 1
ATOM 621 O O . THR A 1 80 ? 2.477 -4.521 8.474 1.00 85.50 80 THR A O 1
ATOM 624 N N . ARG A 1 81 ? 0.510 -3.733 9.184 1.00 92.56 81 ARG A N 1
ATOM 625 C CA . ARG A 1 81 ? -0.299 -4.746 8.502 1.00 92.56 81 ARG A CA 1
ATOM 626 C C . ARG A 1 81 ? -0.960 -4.119 7.292 1.00 92.56 81 ARG A C 1
ATOM 628 O O . ARG A 1 81 ? -1.149 -2.907 7.267 1.00 92.56 81 ARG A O 1
ATOM 635 N N . TYR A 1 82 ? -1.312 -4.935 6.313 1.00 94.94 82 TYR A N 1
ATOM 636 C CA . TYR A 1 82 ? -2.118 -4.500 5.186 1.00 94.94 82 TYR A CA 1
ATOM 637 C C . TYR A 1 82 ? -3.195 -5.530 4.854 1.00 94.94 82 TYR A C 1
ATOM 639 O O . TYR A 1 82 ? -3.026 -6.724 5.107 1.00 94.94 82 TYR A O 1
ATOM 647 N N . ARG A 1 83 ? -4.302 -5.049 4.294 1.00 95.62 83 ARG A N 1
ATOM 648 C CA . ARG A 1 83 ? -5.367 -5.850 3.687 1.00 95.62 83 ARG A CA 1
ATOM 649 C C . ARG A 1 83 ? -5.629 -5.306 2.294 1.00 95.62 83 ARG A C 1
ATOM 651 O O . ARG A 1 83 ? -5.677 -4.089 2.124 1.00 95.62 83 ARG A O 1
ATOM 658 N N . VAL A 1 84 ? -5.758 -6.201 1.321 1.00 93.38 84 VAL A N 1
ATOM 659 C CA . VAL A 1 84 ? -6.112 -5.840 -0.055 1.00 93.38 84 VAL A CA 1
ATOM 660 C C . VAL A 1 84 ? -7.598 -5.496 -0.087 1.00 93.38 84 VAL A C 1
ATOM 662 O O . VAL A 1 84 ? -8.412 -6.253 0.429 1.00 93.38 84 VAL A O 1
ATOM 665 N N . ILE A 1 85 ? -7.933 -4.343 -0.656 1.00 89.50 85 ILE A N 1
ATOM 666 C CA . ILE A 1 85 ? -9.314 -3.874 -0.821 1.00 89.50 85 ILE A CA 1
ATOM 667 C C . ILE A 1 85 ? -9.779 -4.116 -2.252 1.00 89.50 85 ILE A C 1
ATOM 669 O O . ILE A 1 85 ? -10.882 -4.597 -2.483 1.00 89.50 85 ILE A O 1
ATOM 673 N N . GLU A 1 86 ? -8.925 -3.759 -3.207 1.00 84.75 86 GLU A N 1
ATOM 674 C CA . GLU A 1 86 ? -9.235 -3.763 -4.629 1.00 84.75 86 GLU A CA 1
ATOM 675 C C . GLU A 1 86 ? -7.983 -4.158 -5.407 1.00 84.75 86 GLU A C 1
ATOM 677 O O . GLU A 1 86 ? -6.864 -3.784 -5.051 1.00 84.75 86 GLU A O 1
ATOM 682 N N . THR A 1 87 ? -8.167 -4.933 -6.467 1.00 85.06 87 THR A N 1
ATOM 683 C CA . THR A 1 87 ? -7.125 -5.251 -7.442 1.00 85.06 87 THR A CA 1
ATOM 684 C C . THR A 1 87 ? -7.708 -5.010 -8.820 1.00 85.06 87 THR A C 1
ATOM 686 O O . THR A 1 87 ? -8.767 -5.544 -9.147 1.00 85.06 87 THR A O 1
ATOM 689 N N . THR A 1 88 ? -7.023 -4.195 -9.608 1.00 79.56 88 THR A N 1
ATOM 690 C CA . THR A 1 88 ? -7.348 -3.922 -11.006 1.00 79.56 88 THR A CA 1
ATOM 691 C C . THR A 1 88 ? -6.179 -4.367 -11.885 1.00 79.56 88 THR A C 1
ATOM 693 O O . THR A 1 88 ? -5.115 -4.704 -11.360 1.00 79.56 88 THR A O 1
ATOM 696 N N . PRO A 1 89 ? -6.320 -4.337 -13.220 1.00 79.38 89 PRO A N 1
ATOM 697 C CA . PRO A 1 89 ? -5.199 -4.603 -14.117 1.00 79.38 89 PRO A CA 1
ATOM 698 C C . PRO A 1 89 ? -4.029 -3.614 -13.997 1.00 79.38 89 PRO A C 1
ATOM 700 O O . PRO A 1 89 ? -2.971 -3.884 -14.547 1.00 79.38 89 PRO A O 1
ATOM 703 N N . HIS A 1 90 ? -4.187 -2.475 -13.312 1.00 78.94 90 HIS A N 1
ATOM 704 C CA . HIS A 1 90 ? -3.179 -1.402 -13.278 1.00 78.94 90 HIS A CA 1
ATOM 705 C C . HIS A 1 90 ? -2.710 -1.036 -11.868 1.00 78.94 90 HIS A C 1
ATOM 707 O O . HIS A 1 90 ? -1.612 -0.508 -11.700 1.00 78.94 90 HIS A O 1
ATOM 713 N N . TYR A 1 91 ? -3.527 -1.289 -10.846 1.00 83.56 91 TYR A N 1
ATOM 714 C CA . TYR A 1 91 ? -3.193 -0.927 -9.475 1.00 83.56 91 TYR A CA 1
ATOM 715 C C . TYR A 1 91 ? -3.827 -1.868 -8.447 1.00 83.56 91 TYR A C 1
ATOM 717 O O . TYR A 1 91 ? -4.788 -2.592 -8.714 1.00 83.56 91 TYR A O 1
ATOM 725 N N . VAL A 1 92 ? -3.295 -1.812 -7.229 1.00 87.31 92 VAL A N 1
ATOM 726 C CA . VAL A 1 92 ? -3.850 -2.481 -6.050 1.00 87.31 92 VAL A CA 1
ATOM 727 C C . VAL A 1 92 ? -4.106 -1.441 -4.968 1.00 87.31 92 VAL A C 1
ATOM 729 O O . VAL A 1 92 ? -3.235 -0.627 -4.670 1.00 87.31 92 VAL A O 1
ATOM 732 N N . VAL A 1 93 ? -5.287 -1.483 -4.352 1.00 89.19 93 VAL A N 1
ATOM 733 C CA . VAL A 1 93 ? -5.611 -0.658 -3.183 1.00 89.19 93 VAL A CA 1
ATOM 734 C C . VAL A 1 93 ? -5.474 -1.498 -1.926 1.00 89.19 93 VAL A C 1
ATOM 736 O O . VAL A 1 93 ? -6.070 -2.570 -1.811 1.00 89.19 93 VAL A O 1
ATOM 739 N N . LEU A 1 94 ? -4.726 -0.983 -0.957 1.00 94.75 94 LEU A N 1
ATOM 740 C CA . LEU A 1 94 ? -4.565 -1.565 0.366 1.00 94.75 94 LEU A CA 1
ATOM 741 C C . LEU A 1 94 ? -5.152 -0.642 1.434 1.00 94.75 94 LEU A C 1
ATOM 743 O O . LEU A 1 94 ? -5.049 0.578 1.337 1.00 94.75 94 LEU A O 1
ATOM 747 N N . MET A 1 95 ? -5.663 -1.223 2.516 1.00 94.62 95 MET A N 1
ATOM 748 C CA . MET A 1 95 ? -5.707 -0.541 3.810 1.00 94.62 95 MET A CA 1
ATOM 749 C C . MET A 1 95 ? -4.503 -1.006 4.609 1.00 94.62 95 MET A C 1
ATOM 751 O O . MET A 1 95 ? -4.334 -2.204 4.836 1.00 94.62 95 MET A O 1
ATOM 755 N N . THR A 1 96 ? -3.686 -0.067 5.066 1.00 94.25 96 THR A N 1
ATOM 756 C CA . THR A 1 96 ? -2.586 -0.331 5.989 1.00 94.25 96 THR A CA 1
ATOM 757 C C . THR A 1 96 ? -2.960 0.071 7.404 1.00 94.25 96 THR A C 1
ATOM 759 O O . THR A 1 96 ? -3.761 0.979 7.625 1.00 94.25 96 THR A O 1
ATOM 762 N N . ARG A 1 97 ? -2.356 -0.620 8.365 1.00 92.56 97 ARG A N 1
ATOM 763 C CA . ARG A 1 97 ? -2.546 -0.409 9.792 1.00 92.56 97 ARG A CA 1
ATOM 764 C C . ARG A 1 97 ? -1.203 -0.358 10.485 1.00 92.56 97 ARG A C 1
ATOM 766 O O . ARG A 1 97 ? -0.455 -1.335 10.463 1.00 92.56 97 ARG A O 1
ATOM 773 N N . GLU A 1 98 ? -0.947 0.734 11.184 1.00 88.19 98 GLU A N 1
ATOM 774 C CA . GLU A 1 98 ? 0.062 0.789 12.234 1.00 88.19 98 GLU A CA 1
ATOM 775 C C . GLU A 1 98 ? -0.640 0.675 13.584 1.00 88.19 98 GLU A C 1
ATOM 777 O O . GLU A 1 98 ? -1.598 1.401 13.862 1.00 88.19 98 GLU A O 1
ATOM 782 N N . ALA A 1 99 ? -0.183 -0.264 14.414 1.00 81.12 99 ALA A N 1
ATOM 783 C CA . ALA A 1 99 ? -0.721 -0.412 15.757 1.00 81.12 99 ALA A CA 1
ATOM 784 C C . ALA A 1 99 ? -0.498 0.880 16.582 1.00 81.12 99 ALA A C 1
ATOM 786 O O . ALA A 1 99 ? 0.380 1.678 16.252 1.00 81.12 99 ALA A O 1
ATOM 787 N N . PRO A 1 100 ? -1.291 1.121 17.637 1.00 81.25 100 PRO A N 1
ATOM 788 C CA . PRO A 1 100 ? -1.143 2.317 18.464 1.00 81.25 100 PRO A CA 1
ATOM 789 C C . PRO A 1 100 ? 0.279 2.469 19.026 1.00 81.25 100 PRO A C 1
ATOM 791 O O . PRO A 1 100 ? 0.895 1.485 19.443 1.00 81.25 100 PRO A O 1
ATOM 794 N N . TRP A 1 101 ? 0.786 3.704 19.097 1.00 70.44 101 TRP A N 1
ATOM 795 C CA . TRP A 1 101 ? 2.083 4.007 19.708 1.00 70.44 101 TRP A CA 1
ATOM 796 C C . TRP A 1 101 ? 1.976 5.121 20.747 1.00 70.44 101 TRP A C 1
ATOM 798 O O . TRP A 1 101 ? 1.758 6.286 20.410 1.00 70.44 101 TRP A O 1
ATOM 808 N N . LYS A 1 102 ? 2.254 4.790 22.017 1.00 76.50 102 LYS A N 1
ATOM 809 C CA . LYS A 1 102 ? 2.212 5.736 23.146 1.00 76.50 102 LYS A CA 1
ATOM 810 C C . LYS A 1 102 ? 0.842 6.432 23.181 1.00 76.50 102 LYS A C 1
ATOM 812 O O . LYS A 1 102 ? -0.167 5.771 23.371 1.00 76.50 102 LYS A O 1
ATOM 817 N N . GLN A 1 103 ? 0.825 7.748 22.992 1.00 75.12 103 GLN A N 1
ATOM 818 C CA . GLN A 1 103 ? -0.366 8.597 22.983 1.00 75.12 103 GLN A CA 1
ATOM 819 C C . GLN A 1 103 ? -1.073 8.651 21.622 1.00 75.12 103 GLN A C 1
ATOM 821 O O . GLN A 1 103 ? -2.169 9.195 21.520 1.00 75.12 103 GLN A O 1
ATOM 826 N N . TYR A 1 104 ? -0.447 8.124 20.570 1.00 69.31 104 TYR A N 1
ATOM 827 C CA . TYR A 1 104 ? -1.036 8.072 19.243 1.00 69.31 104 TYR A CA 1
ATOM 828 C C . TYR A 1 104 ? -1.853 6.790 19.119 1.00 69.31 104 TYR A C 1
ATOM 830 O O . TYR A 1 104 ? -1.344 5.689 19.342 1.00 69.31 104 TYR A O 1
ATOM 838 N N . GLY A 1 105 ? -3.132 6.952 18.779 1.00 81.38 105 GLY A N 1
ATOM 839 C CA . GLY A 1 105 ? -4.012 5.834 18.464 1.00 81.38 105 GLY A CA 1
ATOM 840 C C . GLY A 1 105 ? -3.545 5.057 17.234 1.00 81.38 105 GLY A C 1
ATOM 841 O O . GLY A 1 105 ? -2.509 5.342 16.634 1.00 81.38 105 GLY A O 1
ATOM 842 N N . GLU A 1 106 ? -4.341 4.067 16.854 1.00 86.88 106 GLU A N 1
ATOM 843 C CA . GLU A 1 106 ? -4.142 3.330 15.611 1.00 86.88 106 GLU A CA 1
ATOM 844 C C . GLU A 1 106 ? -4.100 4.278 14.405 1.00 86.88 106 GLU A C 1
ATOM 846 O O . GLU A 1 106 ? -4.863 5.246 14.324 1.00 86.88 106 GLU A O 1
ATOM 851 N N . ILE A 1 107 ? -3.197 3.995 13.465 1.00 87.94 107 ILE A N 1
ATOM 852 C CA . ILE A 1 107 ? -3.102 4.751 12.218 1.00 87.94 107 ILE A CA 1
ATOM 853 C C . ILE A 1 107 ? -3.517 3.839 11.075 1.00 87.94 107 ILE A C 1
ATOM 855 O O . ILE A 1 107 ? -2.844 2.852 10.778 1.00 87.94 107 ILE A O 1
ATOM 859 N N . LEU A 1 108 ? -4.618 4.207 10.429 1.00 91.75 108 LEU A N 1
ATOM 860 C CA . LEU A 1 108 ? -5.107 3.583 9.210 1.00 91.75 108 LEU A CA 1
ATOM 861 C C . LEU A 1 108 ? -4.810 4.496 8.021 1.00 91.75 108 LEU A C 1
ATOM 863 O O . LEU A 1 108 ? -4.977 5.716 8.118 1.00 91.75 108 LEU A O 1
ATOM 867 N N . ARG A 1 109 ? -4.360 3.911 6.910 1.00 91.38 109 ARG A N 1
ATOM 868 C CA . ARG A 1 109 ? -4.163 4.619 5.637 1.00 91.38 109 ARG A CA 1
ATOM 869 C C . ARG A 1 109 ? -4.638 3.762 4.481 1.00 91.38 109 ARG A C 1
ATOM 871 O O . ARG A 1 109 ? -4.390 2.557 4.478 1.00 91.38 109 ARG A O 1
ATOM 878 N N . PHE A 1 110 ? -5.214 4.402 3.476 1.00 91.19 110 PHE A N 1
ATOM 879 C CA . PHE A 1 110 ? -5.336 3.796 2.160 1.00 91.19 110 PHE A CA 1
ATOM 880 C C . PHE A 1 110 ? -4.028 3.970 1.405 1.00 91.19 110 PHE A C 1
ATOM 882 O O . PHE A 1 110 ? -3.399 5.023 1.493 1.00 91.19 110 PHE A O 1
ATOM 889 N N . VAL A 1 111 ? -3.624 2.933 0.684 1.00 90.75 111 VAL A N 1
ATOM 890 C CA . VAL A 1 111 ? -2.416 2.920 -0.136 1.00 90.75 111 VAL A CA 1
ATOM 891 C C . VAL A 1 111 ? -2.777 2.426 -1.521 1.00 90.75 111 VAL A C 1
ATOM 893 O O . VAL A 1 111 ? -3.490 1.434 -1.647 1.00 90.75 111 VAL A O 1
ATOM 896 N N . VAL A 1 112 ? -2.264 3.097 -2.544 1.00 88.06 112 VAL A N 1
ATOM 897 C CA . VAL A 1 112 ? -2.350 2.643 -3.932 1.00 88.06 112 VAL A CA 1
ATOM 898 C C . VAL A 1 112 ? -0.964 2.196 -4.363 1.00 88.06 112 VAL A C 1
ATOM 900 O O . VAL A 1 112 ? -0.005 2.964 -4.268 1.00 88.06 112 VAL A O 1
ATOM 903 N N . LEU A 1 113 ? -0.880 0.941 -4.798 1.00 88.69 113 LEU A N 1
ATOM 904 C CA . LEU A 1 113 ? 0.304 0.346 -5.400 1.00 88.69 113 LEU A CA 1
ATOM 905 C C . LEU A 1 113 ? 0.128 0.291 -6.908 1.00 88.69 113 LEU A C 1
ATOM 907 O O . LEU A 1 113 ? -0.912 -0.164 -7.386 1.00 88.69 113 LEU A O 1
ATOM 911 N N . GLN A 1 114 ? 1.160 0.688 -7.641 1.00 85.12 114 GLN A N 1
ATOM 912 C CA . GLN A 1 114 ? 1.184 0.583 -9.096 1.00 85.12 114 GLN A CA 1
ATOM 913 C C . GLN A 1 114 ? 2.537 0.123 -9.621 1.00 85.12 114 GLN A C 1
ATOM 915 O O . GLN A 1 114 ? 3.578 0.328 -8.988 1.00 85.12 114 GLN A O 1
ATOM 920 N N . SER A 1 115 ? 2.520 -0.490 -10.801 1.00 81.94 115 SER A N 1
ATOM 921 C CA . SER A 1 115 ? 3.731 -0.719 -11.578 1.00 81.94 115 SER A CA 1
ATOM 922 C C . SER A 1 115 ? 4.106 0.571 -12.296 1.00 81.94 115 SER A C 1
ATOM 924 O O . SER A 1 115 ? 3.310 1.119 -13.049 1.00 81.94 115 SER A O 1
ATOM 926 N N . VAL A 1 116 ? 5.327 1.047 -12.080 1.00 77.56 116 VAL A N 1
ATOM 927 C CA . VAL A 1 116 ? 5.875 2.214 -12.773 1.00 77.56 116 VAL A CA 1
ATOM 928 C C . VAL A 1 116 ? 6.843 1.721 -13.841 1.00 77.56 116 VAL A C 1
ATOM 930 O O . VAL A 1 116 ? 7.709 0.879 -13.571 1.00 77.56 116 VAL A O 1
ATOM 933 N N . SER A 1 117 ? 6.669 2.228 -15.063 1.00 69.12 117 SER A N 1
ATOM 934 C CA . SER A 1 117 ? 7.544 1.908 -16.189 1.00 69.12 117 SER A CA 1
ATOM 935 C C . SER A 1 117 ? 8.991 2.252 -15.848 1.00 69.12 117 SER A C 1
ATOM 937 O O . SER A 1 117 ? 9.232 3.304 -15.254 1.00 69.12 117 SER A O 1
ATOM 939 N N . PRO A 1 118 ? 9.958 1.415 -16.252 1.00 66.00 118 PRO A N 1
ATOM 940 C CA . PRO A 1 118 ? 11.356 1.800 -16.200 1.00 66.00 118 PRO A CA 1
ATOM 941 C C . PRO A 1 118 ? 11.573 3.111 -16.964 1.00 66.00 118 PRO A C 1
ATOM 943 O O . PRO A 1 118 ? 11.144 3.250 -18.111 1.00 66.00 118 PRO A O 1
ATOM 946 N N . GLU A 1 119 ? 12.244 4.064 -16.332 1.00 64.44 119 GLU A N 1
ATOM 947 C CA . GLU A 1 119 ? 12.669 5.326 -16.945 1.00 64.44 119 GLU A CA 1
ATOM 948 C C . GLU A 1 119 ? 14.190 5.284 -17.180 1.00 64.44 119 GLU A C 1
ATOM 950 O O . GLU A 1 119 ? 14.872 4.460 -16.568 1.00 64.44 119 GLU A O 1
ATOM 955 N N . PRO A 1 120 ? 14.768 6.152 -18.033 1.00 63.53 120 PRO A N 1
ATOM 956 C CA . PRO A 1 120 ? 16.218 6.187 -18.260 1.00 63.53 120 PRO A CA 1
ATOM 957 C C . PRO A 1 120 ? 17.041 6.307 -16.967 1.00 63.53 120 PRO A C 1
ATOM 959 O O . PRO A 1 120 ? 18.067 5.643 -16.825 1.00 63.53 120 PRO A O 1
ATOM 962 N N . ASP A 1 121 ? 16.542 7.080 -16.000 1.00 61.97 121 ASP A N 1
ATOM 963 C CA . ASP A 1 121 ? 17.167 7.259 -14.684 1.00 61.97 121 ASP A CA 1
ATOM 964 C C . ASP A 1 121 ? 16.786 6.149 -13.680 1.00 61.97 121 ASP A C 1
ATOM 966 O O . ASP A 1 121 ? 17.389 6.024 -12.613 1.00 61.97 121 ASP A O 1
ATOM 970 N N . TRP A 1 122 ? 15.802 5.312 -14.031 1.00 59.97 122 TRP A N 1
ATOM 971 C CA . TRP A 1 122 ? 15.206 4.263 -13.198 1.00 59.97 122 TRP A CA 1
ATOM 972 C C . TRP A 1 122 ? 15.008 2.971 -14.007 1.00 59.97 122 TRP A C 1
ATOM 974 O O . TRP A 1 122 ? 13.875 2.565 -14.268 1.00 59.97 122 TRP A O 1
ATOM 984 N N . PRO A 1 123 ? 16.088 2.286 -14.423 1.00 58.50 123 PRO A N 1
ATOM 985 C CA . PRO A 1 123 ? 16.008 1.204 -15.409 1.00 58.50 123 PRO A CA 1
ATOM 986 C C . PRO A 1 123 ? 15.396 -0.102 -14.872 1.00 58.50 123 PRO A C 1
ATOM 988 O O . PRO A 1 123 ? 15.289 -1.081 -15.609 1.00 58.50 123 PRO A O 1
ATOM 991 N N . ARG A 1 124 ? 15.026 -0.160 -13.587 1.00 65.81 124 ARG A N 1
ATOM 992 C CA . ARG A 1 124 ? 14.439 -1.345 -12.948 1.00 65.81 124 ARG A CA 1
ATOM 993 C C . ARG A 1 124 ? 12.937 -1.164 -12.766 1.00 65.81 124 ARG A C 1
ATOM 995 O O . ARG A 1 124 ? 12.454 -0.047 -12.595 1.00 65.81 124 ARG A O 1
ATOM 1002 N N . ALA A 1 125 ? 12.211 -2.284 -12.749 1.00 65.56 125 ALA A N 1
ATOM 1003 C CA . ALA A 1 125 ? 10.799 -2.290 -12.389 1.00 65.56 125 ALA A CA 1
ATOM 1004 C C . ALA A 1 125 ? 10.606 -1.567 -11.049 1.00 65.56 125 ALA A C 1
ATOM 1006 O O . ALA A 1 125 ? 11.239 -1.912 -10.042 1.00 65.56 125 ALA A O 1
ATOM 1007 N N . THR A 1 126 ? 9.753 -0.548 -11.073 1.00 77.81 126 THR A N 1
ATOM 1008 C CA . THR A 1 126 ? 9.569 0.372 -9.960 1.00 77.81 126 THR A CA 1
ATOM 1009 C C . THR A 1 126 ? 8.162 0.200 -9.397 1.00 77.81 126 THR A C 1
ATOM 1011 O O . THR A 1 126 ? 7.189 0.100 -10.142 1.00 77.81 126 THR A O 1
ATOM 1014 N N . LEU A 1 127 ? 8.051 0.129 -8.074 1.00 86.31 127 LEU A N 1
ATOM 1015 C CA . LEU A 1 127 ? 6.776 0.216 -7.367 1.00 86.31 127 LEU A CA 1
ATOM 1016 C C . LEU A 1 127 ? 6.466 1.694 -7.117 1.00 86.31 127 LEU A C 1
ATOM 1018 O O . LEU A 1 127 ? 7.288 2.396 -6.529 1.00 86.31 127 LEU A O 1
ATOM 1022 N N . GLY A 1 128 ? 5.282 2.141 -7.522 1.00 86.25 128 GLY A N 1
ATOM 1023 C CA . GLY A 1 128 ? 4.707 3.415 -7.101 1.00 86.25 128 GLY A CA 1
ATOM 1024 C C . GLY A 1 128 ? 3.862 3.235 -5.843 1.00 86.25 128 GLY A C 1
ATOM 1025 O O . GLY A 1 128 ? 3.061 2.302 -5.769 1.00 86.25 128 GLY A O 1
ATOM 1026 N N . TRP A 1 129 ? 4.057 4.105 -4.852 1.00 86.81 129 TRP A N 1
ATOM 1027 C CA . TRP A 1 129 ? 3.332 4.116 -3.581 1.00 86.81 129 TRP A CA 1
ATOM 1028 C C . TRP A 1 129 ? 2.762 5.504 -3.307 1.00 86.81 129 TRP A C 1
ATOM 1030 O O . TRP A 1 129 ? 3.501 6.460 -3.050 1.00 86.81 129 TRP A O 1
ATOM 1040 N N . ASN A 1 130 ? 1.440 5.599 -3.261 1.00 84.94 130 ASN A N 1
ATOM 1041 C CA . ASN A 1 130 ? 0.734 6.767 -2.746 1.00 84.94 130 ASN A CA 1
ATOM 1042 C C . ASN A 1 130 ? -0.036 6.363 -1.497 1.00 84.94 130 ASN A C 1
ATOM 1044 O O . ASN A 1 130 ? -0.606 5.274 -1.455 1.00 84.94 130 ASN A O 1
ATOM 1048 N N . GLU A 1 131 ? -0.096 7.241 -0.497 1.00 85.88 131 GLU A N 1
ATOM 1049 C CA . GLU A 1 131 ? -0.905 7.017 0.699 1.00 85.88 131 GLU A CA 1
ATOM 1050 C C . GLU A 1 131 ? -1.850 8.179 0.993 1.00 85.88 131 GLU A C 1
ATOM 1052 O O . GLU A 1 131 ? -1.518 9.342 0.777 1.00 85.88 131 GLU A O 1
ATOM 1057 N N . CYS A 1 132 ? -3.026 7.866 1.527 1.00 85.88 132 CYS A N 1
ATOM 1058 C CA . CYS A 1 132 ? -3.956 8.845 2.066 1.00 85.88 132 CYS A CA 1
ATOM 1059 C C . CYS A 1 132 ? -4.430 8.410 3.442 1.00 85.88 132 CYS A C 1
ATOM 1061 O O . CYS A 1 132 ? -4.784 7.250 3.677 1.00 85.88 132 CYS A O 1
ATOM 1063 N N . ARG A 1 133 ? -4.450 9.366 4.370 1.00 88.56 133 ARG A N 1
ATOM 1064 C CA . ARG A 1 133 ? -4.994 9.158 5.707 1.00 88.56 133 ARG A CA 1
ATOM 1065 C C . ARG A 1 133 ? -6.468 9.574 5.718 1.00 88.56 133 ARG A C 1
ATOM 1067 O O . ARG A 1 133 ? -6.735 10.777 5.675 1.00 88.56 133 ARG A O 1
ATOM 1074 N N . PRO A 1 134 ? -7.418 8.627 5.813 1.00 88.88 134 PRO A N 1
ATOM 1075 C CA . PRO A 1 134 ? -8.828 8.976 5.868 1.00 88.88 134 PRO A CA 1
ATOM 1076 C C . PRO A 1 134 ? -9.153 9.793 7.118 1.00 88.88 134 PRO A C 1
ATOM 1078 O O . PRO A 1 134 ? -8.565 9.611 8.189 1.00 88.88 134 PRO A O 1
ATOM 1081 N N . GLN A 1 135 ? -10.115 10.705 6.987 1.00 88.25 135 GLN A N 1
ATOM 1082 C CA . GLN A 1 135 ? -10.637 11.452 8.128 1.00 88.25 135 GLN A CA 1
ATOM 1083 C C . GLN A 1 135 ? -11.359 10.505 9.103 1.00 88.25 135 GLN A C 1
ATOM 1085 O O . GLN A 1 135 ? -12.001 9.557 8.658 1.00 88.25 135 GLN A O 1
ATOM 1090 N N . PRO A 1 136 ? -11.362 10.780 10.423 1.00 89.62 136 PRO A N 1
ATOM 1091 C CA . PRO A 1 136 ? -12.022 9.913 11.405 1.00 89.62 136 PRO A CA 1
ATOM 1092 C C . PRO A 1 136 ? -13.491 9.591 11.093 1.00 89.62 136 PRO A C 1
ATOM 1094 O O . PRO A 1 136 ? -13.946 8.484 11.350 1.00 89.62 136 PRO A O 1
ATOM 1097 N N . LYS A 1 137 ? -14.225 10.536 10.490 1.00 90.81 137 LYS A N 1
ATOM 1098 C CA . LYS A 1 137 ? -15.625 10.343 10.078 1.00 90.81 137 LYS A CA 1
ATOM 1099 C C . LYS A 1 137 ? -15.802 9.293 8.971 1.00 90.81 137 LYS A C 1
ATOM 1101 O O . LYS A 1 137 ? -16.851 8.668 8.909 1.00 90.81 137 LYS A O 1
ATOM 1106 N N . ASP A 1 138 ? -14.790 9.102 8.125 1.00 89.44 138 ASP A N 1
ATOM 1107 C CA . ASP A 1 138 ? -14.807 8.120 7.036 1.00 89.44 138 ASP A CA 1
ATOM 1108 C C . ASP A 1 138 ? -14.558 6.699 7.567 1.00 89.44 138 ASP A C 1
ATOM 1110 O O . ASP A 1 138 ? -14.916 5.719 6.924 1.00 89.44 138 ASP A O 1
ATOM 1114 N N . LEU A 1 139 ? -13.965 6.596 8.760 1.00 91.06 139 LEU A N 1
ATOM 1115 C CA . LEU A 1 139 ? -13.710 5.349 9.481 1.00 91.06 139 LEU A CA 1
ATOM 1116 C C . LEU A 1 139 ? -14.748 5.083 10.583 1.00 91.06 139 LEU A C 1
ATOM 1118 O O . LEU A 1 139 ? -14.586 4.153 11.371 1.00 91.06 139 LEU A O 1
ATOM 1122 N N . ALA A 1 140 ? -15.790 5.911 10.698 1.00 90.38 140 ALA A N 1
ATOM 1123 C CA . ALA A 1 140 ? -16.755 5.798 11.783 1.00 90.38 140 ALA A CA 1
ATOM 1124 C C . ALA A 1 140 ? -17.468 4.436 11.739 1.00 90.38 140 ALA A C 1
ATOM 1126 O O . ALA A 1 140 ? -18.132 4.101 10.761 1.00 90.38 140 ALA A O 1
ATOM 1127 N N . GLY A 1 141 ? -17.333 3.659 12.817 1.00 89.56 141 GLY A N 1
ATOM 1128 C CA . GLY A 1 141 ? -17.918 2.320 12.926 1.00 89.56 141 GLY A CA 1
ATOM 1129 C C . GLY A 1 141 ? -17.121 1.203 12.245 1.00 89.56 141 GLY A C 1
ATOM 1130 O O . GLY A 1 141 ? -17.570 0.065 12.293 1.00 89.56 141 GLY A O 1
ATOM 1131 N N . PHE A 1 142 ? -15.960 1.501 11.653 1.00 93.44 142 PHE A N 1
ATOM 1132 C CA . PHE A 1 142 ? -15.041 0.491 11.130 1.00 93.44 142 PHE A CA 1
ATOM 1133 C C . PHE A 1 142 ? -14.065 0.006 12.203 1.00 93.44 142 PHE A C 1
ATOM 1135 O O . PHE A 1 142 ? -13.520 0.796 12.978 1.00 93.44 142 PHE A O 1
ATOM 1142 N N . SER A 1 143 ? -13.780 -1.290 12.183 1.00 91.88 143 SER A N 1
ATOM 1143 C CA . SER A 1 143 ? -12.706 -1.937 12.925 1.00 91.88 143 SER A CA 1
ATOM 1144 C C . SER A 1 143 ? -11.814 -2.727 11.974 1.00 91.88 143 SER A C 1
ATOM 1146 O O . SER A 1 143 ? -12.283 -3.381 11.048 1.00 91.88 143 SER A O 1
ATOM 1148 N N . TRP A 1 144 ? -10.506 -2.765 12.246 1.00 91.69 144 TRP A N 1
ATOM 1149 C CA . TRP A 1 144 ? -9.572 -3.600 11.480 1.00 91.69 144 TRP A CA 1
ATOM 1150 C C . TRP A 1 144 ? -9.975 -5.085 11.422 1.00 91.69 144 TRP A C 1
ATOM 1152 O O . TRP A 1 144 ? -9.601 -5.783 10.478 1.00 91.69 144 TRP A O 1
ATOM 1162 N N . ALA A 1 145 ? -10.696 -5.565 12.439 1.00 92.56 145 ALA A N 1
ATOM 1163 C CA . ALA A 1 145 ? -11.173 -6.942 12.536 1.00 92.56 145 ALA A CA 1
ATOM 1164 C C . ALA A 1 145 ? -12.445 -7.224 11.714 1.00 92.56 145 ALA A C 1
ATOM 1166 O O . ALA A 1 145 ? -12.857 -8.380 11.648 1.00 92.56 145 ALA A O 1
ATOM 1167 N N . ASP A 1 146 ? -13.057 -6.206 11.103 1.00 94.62 146 ASP A N 1
ATOM 1168 C CA . ASP A 1 146 ? -14.229 -6.393 10.249 1.00 94.62 146 ASP A CA 1
ATOM 1169 C C . ASP A 1 146 ? -13.875 -7.185 8.982 1.00 94.62 146 ASP A C 1
ATOM 1171 O O . ASP A 1 146 ? -12.715 -7.261 8.574 1.00 94.62 146 ASP A O 1
ATOM 1175 N N . ASP A 1 147 ? -14.877 -7.759 8.323 1.00 94.06 147 ASP A N 1
ATOM 1176 C CA . ASP A 1 147 ? -14.693 -8.537 7.097 1.00 94.06 147 ASP A CA 1
ATOM 1177 C C . ASP A 1 147 ? -14.267 -7.685 5.881 1.00 94.06 147 ASP A C 1
ATOM 1179 O O . ASP A 1 147 ? -14.167 -6.454 5.931 1.00 94.06 147 ASP A O 1
ATOM 1183 N N . ASP A 1 148 ? -13.936 -8.348 4.770 1.00 88.62 148 ASP A N 1
ATOM 1184 C CA . ASP A 1 148 ? -13.500 -7.667 3.542 1.00 88.62 148 ASP A CA 1
ATOM 1185 C C . ASP A 1 148 ? -14.631 -6.837 2.910 1.00 88.62 148 ASP A C 1
ATOM 1187 O O . ASP A 1 148 ? -14.378 -5.812 2.276 1.00 88.62 148 ASP A O 1
ATOM 1191 N N . ALA A 1 149 ? -15.894 -7.214 3.139 1.00 88.81 149 ALA A N 1
ATOM 1192 C CA . ALA A 1 149 ? -17.044 -6.452 2.665 1.00 88.81 149 ALA A CA 1
ATOM 1193 C C . ALA A 1 149 ? -17.169 -5.102 3.391 1.00 88.81 149 ALA A C 1
ATOM 1195 O O . ALA A 1 149 ? -17.455 -4.079 2.765 1.00 88.81 149 ALA A O 1
ATOM 1196 N N . ALA A 1 150 ? -16.934 -5.065 4.703 1.00 90.12 150 ALA A N 1
ATOM 1197 C CA . ALA A 1 150 ? -16.860 -3.834 5.477 1.00 90.12 150 ALA A CA 1
ATOM 1198 C C . ALA A 1 150 ? -15.692 -2.959 5.021 1.00 90.12 150 ALA A C 1
ATOM 1200 O O . ALA A 1 150 ? -15.877 -1.757 4.831 1.00 90.12 150 ALA A O 1
ATOM 1201 N N . LEU A 1 151 ? -14.531 -3.565 4.765 1.00 89.00 151 LEU A N 1
ATOM 1202 C CA . LEU A 1 151 ? -13.364 -2.861 4.245 1.00 89.00 151 LEU A CA 1
ATOM 1203 C C . LEU A 1 151 ? -13.649 -2.191 2.889 1.00 89.00 151 LEU A C 1
ATOM 1205 O O . LEU A 1 151 ? -13.365 -1.005 2.716 1.00 89.00 151 LEU A O 1
ATOM 1209 N N . ALA A 1 152 ? -14.282 -2.914 1.962 1.00 87.00 152 ALA A N 1
ATOM 1210 C CA . ALA A 1 152 ? -14.698 -2.375 0.668 1.00 87.00 152 ALA A CA 1
ATOM 1211 C C . ALA A 1 152 ? -15.737 -1.246 0.809 1.00 87.00 152 ALA A C 1
ATOM 1213 O O . ALA A 1 152 ? -15.638 -0.227 0.124 1.00 87.00 152 ALA A O 1
ATOM 1214 N N . ARG A 1 153 ? -16.705 -1.373 1.732 1.00 86.62 153 ARG A N 1
ATOM 1215 C CA . ARG A 1 153 ? -17.679 -0.301 2.026 1.00 86.62 153 ARG A CA 1
ATOM 1216 C C . ARG A 1 153 ? -17.006 0.960 2.563 1.00 86.62 153 ARG A C 1
ATOM 1218 O O . ARG A 1 153 ? -17.372 2.059 2.155 1.00 86.62 153 ARG A O 1
ATOM 1225 N N . VAL A 1 154 ? -16.036 0.805 3.461 1.00 89.00 154 VAL A N 1
ATOM 1226 C CA . VAL A 1 154 ? -15.281 1.923 4.043 1.00 89.00 154 VAL A CA 1
ATOM 1227 C C . VAL A 1 154 ? -14.457 2.622 2.974 1.00 89.00 154 VAL A C 1
ATOM 1229 O O . VAL A 1 154 ? -14.521 3.842 2.871 1.00 89.00 154 VAL A O 1
ATOM 1232 N N . TRP A 1 155 ? -13.773 1.868 2.111 1.00 86.62 155 TRP A N 1
ATOM 1233 C CA . TRP A 1 155 ? -13.098 2.437 0.947 1.00 86.62 155 TRP A CA 1
ATOM 1234 C C . TRP A 1 155 ? -14.059 3.216 0.047 1.00 86.62 155 TRP A C 1
ATOM 1236 O O . TRP A 1 155 ? -13.802 4.382 -0.238 1.00 86.62 155 TRP A O 1
ATOM 1246 N N . ALA A 1 156 ? -15.188 2.620 -0.345 1.00 82.44 156 ALA A N 1
ATOM 1247 C CA . ALA A 1 156 ? -16.180 3.260 -1.212 1.00 82.44 156 ALA A CA 1
ATOM 1248 C C . ALA A 1 156 ? -16.837 4.507 -0.585 1.00 82.44 156 ALA A C 1
ATOM 1250 O O . ALA A 1 156 ? -17.293 5.396 -1.302 1.00 82.44 156 ALA A O 1
ATOM 1251 N N . GLY A 1 157 ? -16.917 4.567 0.748 1.00 80.31 157 GLY A N 1
ATOM 1252 C CA . GLY A 1 157 ? -17.516 5.674 1.495 1.00 80.31 157 GLY A CA 1
ATOM 1253 C C . GLY A 1 157 ? -16.536 6.770 1.927 1.00 80.31 157 GLY A C 1
ATOM 1254 O O . GLY A 1 157 ? -16.984 7.844 2.339 1.00 80.31 157 GLY A O 1
ATOM 1255 N N . ALA A 1 158 ? -15.224 6.533 1.845 1.00 84.00 158 ALA A N 1
ATOM 1256 C CA . ALA A 1 158 ? -14.201 7.418 2.396 1.00 84.00 158 ALA A CA 1
ATOM 1257 C C . ALA A 1 158 ? -13.929 8.645 1.518 1.00 84.00 158 ALA A C 1
ATOM 1259 O O . ALA A 1 158 ? -12.877 8.756 0.895 1.00 84.00 158 ALA A O 1
ATOM 1260 N N . LYS A 1 159 ? -14.849 9.613 1.505 1.00 78.50 159 LYS A N 1
ATOM 1261 C CA . LYS A 1 159 ? -14.789 10.819 0.654 1.00 78.50 159 LYS A CA 1
ATOM 1262 C C . LYS A 1 159 ? -13.511 11.656 0.798 1.00 78.50 159 LYS A C 1
ATOM 1264 O O . LYS A 1 159 ? -13.239 12.489 -0.068 1.00 78.50 159 LYS A O 1
ATOM 1269 N N . SER A 1 160 ? -12.758 11.513 1.893 1.00 79.50 160 SER A N 1
ATOM 1270 C CA . SER A 1 160 ? -11.471 12.202 2.057 1.00 79.50 160 SER A CA 1
ATOM 1271 C C . SER A 1 160 ? -10.337 11.606 1.223 1.00 79.50 160 SER A C 1
ATOM 1273 O O . SER A 1 160 ? -9.455 12.364 0.835 1.00 79.50 160 SER A O 1
ATOM 1275 N N . CYS A 1 161 ? -10.381 10.306 0.918 1.00 79.62 161 CYS A N 1
ATOM 1276 C CA . CYS A 1 161 ? -9.349 9.602 0.145 1.00 79.62 161 CYS A CA 1
ATOM 1277 C C . CYS A 1 161 ? -9.867 9.025 -1.176 1.00 79.62 161 CYS A C 1
ATOM 1279 O O . CYS A 1 161 ? -9.109 8.907 -2.132 1.00 79.62 161 CYS A O 1
ATOM 1281 N N . ASN A 1 162 ? -11.157 8.711 -1.236 1.00 75.75 162 ASN A N 1
ATOM 1282 C CA . ASN A 1 162 ? -11.879 8.187 -2.381 1.00 75.75 162 ASN A CA 1
ATOM 1283 C C . ASN A 1 162 ? -12.998 9.172 -2.779 1.00 75.75 162 ASN A C 1
ATOM 1285 O O . ASN A 1 162 ? -14.169 8.945 -2.458 1.00 75.75 162 ASN A O 1
ATOM 1289 N N . PRO A 1 163 ? -12.665 10.335 -3.369 1.00 53.62 163 PRO A N 1
ATOM 1290 C CA . PRO A 1 163 ? -13.670 11.365 -3.555 1.00 53.62 163 PRO A CA 1
ATOM 1291 C C . PRO A 1 163 ? -14.716 11.065 -4.638 1.00 53.62 163 PRO A C 1
ATOM 1293 O O . PRO A 1 163 ? -15.800 11.600 -4.464 1.00 53.62 163 PRO A O 1
ATOM 1296 N N . GLU A 1 164 ? -14.481 10.253 -5.691 1.00 51.62 164 GLU A N 1
ATOM 1297 C CA . GLU A 1 164 ? -15.477 10.058 -6.779 1.00 51.62 164 GLU A CA 1
ATOM 1298 C C . GLU A 1 164 ? -15.089 9.007 -7.871 1.00 51.62 164 GLU A C 1
ATOM 1300 O O . GLU A 1 164 ? -14.873 9.346 -9.030 1.00 51.62 164 GLU A O 1
ATOM 1305 N N . PHE A 1 165 ? -15.096 7.694 -7.583 1.00 51.16 165 PHE A N 1
ATOM 1306 C CA . PHE A 1 165 ? -14.960 6.625 -8.614 1.00 51.16 165 PHE A CA 1
ATOM 1307 C C . PHE A 1 165 ? -16.198 6.402 -9.518 1.00 51.16 165 PHE A C 1
ATOM 1309 O O . PHE A 1 165 ? -16.389 5.307 -10.046 1.00 51.16 165 PHE A O 1
ATOM 1316 N N . LYS A 1 166 ? -17.099 7.382 -9.694 1.00 37.12 166 LYS A N 1
ATOM 1317 C CA . LYS A 1 166 ? -18.376 7.141 -10.406 1.00 37.12 166 LYS A CA 1
ATOM 1318 C C . LYS A 1 166 ? -18.485 7.646 -11.837 1.00 37.12 166 LYS A C 1
ATOM 1320 O O . LYS A 1 166 ? -19.449 7.258 -12.491 1.00 37.12 166 LYS A O 1
ATOM 1325 N N . ILE A 1 167 ? -17.542 8.425 -12.364 1.00 35.97 167 ILE A N 1
ATOM 1326 C CA . ILE A 1 167 ? -17.550 8.743 -13.798 1.00 35.97 167 ILE A CA 1
ATOM 1327 C C . ILE A 1 167 ? -16.108 8.771 -14.321 1.00 35.97 167 ILE A C 1
ATOM 1329 O O . ILE A 1 167 ? -15.328 9.600 -13.855 1.00 35.97 167 ILE A O 1
ATOM 1333 N N . PRO A 1 168 ? -15.749 7.919 -15.299 1.00 39.19 168 PRO A N 1
ATOM 1334 C CA . PRO A 1 168 ? -14.536 8.084 -16.090 1.00 39.19 168 PRO A CA 1
ATOM 1335 C C . PRO A 1 168 ? -14.727 9.293 -17.019 1.00 39.19 168 PRO A C 1
ATOM 1337 O O . PRO A 1 168 ? -14.988 9.143 -18.207 1.00 39.19 168 PRO A O 1
ATOM 1340 N N . TYR A 1 169 ? -14.707 10.507 -16.470 1.00 38.25 169 TYR A N 1
ATOM 1341 C CA . TYR A 1 169 ? -14.663 11.724 -17.273 1.00 38.25 169 TYR A CA 1
ATOM 1342 C C . TYR A 1 169 ? -13.217 12.207 -17.305 1.00 38.25 169 TYR A C 1
ATOM 1344 O O . TYR A 1 169 ? -12.627 12.490 -16.259 1.00 38.25 169 TYR A O 1
ATOM 1352 N N . GLU A 1 170 ? -12.644 12.270 -18.507 1.00 41.38 170 GLU A N 1
ATOM 1353 C CA . GLU A 1 170 ? -11.317 12.830 -18.752 1.00 41.38 170 GLU A CA 1
ATOM 1354 C C . GLU A 1 170 ? -11.180 14.200 -18.074 1.00 41.38 170 GLU A C 1
ATOM 1356 O O . GLU A 1 170 ? -11.906 15.145 -18.381 1.00 41.38 170 GLU A O 1
ATOM 1361 N N . GLY A 1 171 ? -10.232 14.316 -17.142 1.00 43.62 171 GLY A N 1
ATOM 1362 C CA . GLY A 1 171 ? -9.788 15.615 -16.629 1.00 43.62 171 GLY A CA 1
ATOM 1363 C C . GLY A 1 171 ? -9.687 15.748 -15.112 1.00 43.62 171 GLY A C 1
ATOM 1364 O O . GLY A 1 171 ? -9.109 16.731 -14.654 1.00 43.62 171 GLY A O 1
ATOM 1365 N N . SER A 1 172 ? -10.174 14.788 -14.321 1.00 39.09 172 SER A N 1
ATOM 1366 C CA . SER A 1 172 ? -9.961 14.809 -12.865 1.00 39.09 172 SER A CA 1
ATOM 1367 C C . SER A 1 172 ? -8.753 13.952 -12.473 1.00 39.09 172 SER A C 1
ATOM 1369 O O . SER A 1 172 ? -8.720 12.769 -12.814 1.00 39.09 172 SER A O 1
ATOM 1371 N N . PRO A 1 173 ? -7.744 14.494 -11.760 1.00 45.94 173 PRO A N 1
ATOM 1372 C CA . PRO A 1 173 ? -6.670 13.664 -11.234 1.00 45.94 173 PRO A CA 1
ATOM 1373 C C . PRO A 1 173 ? -7.264 12.693 -10.207 1.00 45.94 173 PRO A C 1
ATOM 1375 O O . PRO A 1 173 ? -7.944 13.120 -9.279 1.00 45.94 173 PRO A O 1
ATOM 1378 N N . PHE A 1 174 ? -6.999 11.397 -10.350 1.00 49.56 174 PHE A N 1
ATOM 1379 C CA . PHE A 1 174 ? -7.494 10.334 -9.452 1.00 49.56 174 PHE A CA 1
ATOM 1380 C C . PHE A 1 174 ? -7.171 10.574 -7.972 1.00 49.56 174 PHE A C 1
ATOM 1382 O O . PHE A 1 174 ? -7.975 10.245 -7.110 1.00 49.56 174 PHE A O 1
ATOM 1389 N N . PHE A 1 175 ? -6.026 11.190 -7.658 1.00 54.97 175 PHE A N 1
ATOM 1390 C CA . PHE A 1 175 ? -5.666 11.541 -6.279 1.00 54.97 175 PHE A CA 1
ATOM 1391 C C . PHE A 1 175 ? -6.237 12.899 -5.821 1.00 54.97 175 PHE A C 1
A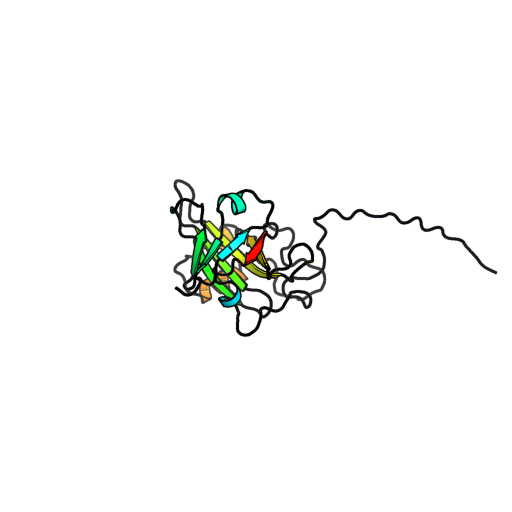TOM 1393 O O . PHE A 1 175 ? -6.142 13.256 -4.645 1.00 54.97 175 PHE A O 1
ATOM 1400 N N . GLY A 1 176 ? -6.864 13.666 -6.723 1.00 49.25 176 GLY A N 1
ATOM 1401 C CA . GLY A 1 176 ? -7.368 15.012 -6.446 1.00 49.25 176 GLY A CA 1
ATOM 1402 C C . GLY A 1 176 ? -6.299 15.968 -5.889 1.00 49.25 176 GLY A C 1
ATOM 1403 O O . GLY A 1 176 ? -5.110 15.674 -5.871 1.00 49.25 176 GLY A O 1
ATOM 1404 N N . ASN A 1 177 ? -6.744 17.110 -5.353 1.00 50.28 177 ASN A N 1
ATOM 1405 C CA . ASN A 1 177 ? -5.940 17.981 -4.471 1.00 50.28 177 ASN A CA 1
ATOM 1406 C C . ASN A 1 177 ? -6.122 17.615 -2.980 1.00 50.28 177 ASN A C 1
ATOM 1408 O O . ASN A 1 177 ? -5.926 18.452 -2.097 1.00 50.28 177 ASN A O 1
ATOM 1412 N N . ARG A 1 178 ? -6.614 16.407 -2.671 1.00 57.22 178 ARG A N 1
ATOM 1413 C CA . ARG A 1 178 ? -7.158 16.072 -1.346 1.00 57.22 178 ARG A CA 1
ATOM 1414 C C . ARG A 1 178 ? -6.363 14.956 -0.677 1.00 57.22 178 ARG A C 1
ATOM 1416 O O . ARG A 1 178 ? -6.677 13.787 -0.831 1.00 57.22 178 ARG A O 1
ATOM 1423 N N . GLY A 1 179 ? -5.370 15.343 0.121 1.00 64.38 179 GLY A N 1
ATOM 1424 C CA . GLY A 1 179 ? -4.862 14.526 1.232 1.00 64.38 179 GLY A CA 1
ATOM 1425 C C . GLY A 1 179 ? -4.008 13.303 0.885 1.00 64.38 179 GLY A C 1
ATOM 1426 O O . GLY A 1 179 ? -3.539 12.645 1.813 1.00 64.38 179 GLY A O 1
ATOM 1427 N N . TRP A 1 180 ? -3.779 13.011 -0.396 1.00 75.75 180 TRP A N 1
ATOM 1428 C CA . TRP A 1 180 ? -2.804 12.010 -0.825 1.00 75.75 180 TRP A CA 1
ATOM 1429 C C . TRP A 1 180 ? -1.377 12.551 -0.729 1.00 75.75 180 TRP A C 1
ATOM 1431 O O . TRP A 1 180 ? -1.111 13.717 -1.032 1.00 75.75 180 TRP A O 1
ATOM 1441 N N . SER A 1 181 ? -0.450 11.692 -0.313 1.00 71.94 181 SER A N 1
ATOM 1442 C CA . SER A 1 181 ? 0.978 11.970 -0.369 1.00 71.94 181 SER A CA 1
ATOM 1443 C C . SER A 1 181 ? 1.447 12.094 -1.818 1.00 71.94 181 SER A C 1
ATOM 1445 O O . SER A 1 181 ? 0.865 11.504 -2.735 1.00 71.94 181 SER A O 1
ATOM 1447 N N . GLN A 1 182 ? 2.572 12.786 -2.013 1.00 72.19 182 GLN A N 1
ATOM 1448 C CA . GLN A 1 182 ? 3.359 12.603 -3.233 1.00 72.19 182 GLN A CA 1
ATOM 1449 C C . GLN A 1 182 ? 3.695 11.115 -3.408 1.00 72.19 182 GLN A C 1
ATOM 1451 O O . GLN A 1 182 ? 3.830 10.386 -2.417 1.00 72.19 182 GLN A O 1
ATOM 1456 N N . GLU A 1 183 ? 3.801 10.669 -4.658 1.00 76.94 183 GLU A N 1
ATOM 1457 C CA . GLU A 1 183 ? 4.207 9.297 -4.949 1.00 76.94 183 GLU A CA 1
ATOM 1458 C C . GLU A 1 183 ? 5.640 9.065 -4.459 1.00 76.94 183 GLU A C 1
ATOM 1460 O O . GLU A 1 183 ? 6.552 9.831 -4.779 1.00 76.94 183 GLU A O 1
ATOM 1465 N N . CYS A 1 184 ? 5.847 7.980 -3.713 1.00 78.75 184 CYS A N 1
ATOM 1466 C CA . CYS A 1 184 ? 7.174 7.426 -3.506 1.00 78.75 184 CYS A CA 1
ATOM 1467 C C . CYS A 1 184 ? 7.399 6.262 -4.474 1.00 78.75 184 CYS A C 1
ATOM 1469 O O . CYS A 1 184 ? 6.624 5.308 -4.509 1.00 78.75 184 CYS A O 1
ATOM 1471 N N . LYS A 1 185 ? 8.488 6.340 -5.239 1.00 83.12 185 LYS A N 1
ATOM 1472 C CA . LYS A 1 185 ? 8.967 5.262 -6.105 1.00 83.12 185 LYS A CA 1
ATOM 1473 C C . LYS A 1 185 ? 9.895 4.333 -5.317 1.00 83.12 185 LYS A C 1
ATOM 1475 O O . LYS A 1 185 ? 10.658 4.796 -4.466 1.00 83.12 185 LYS A O 1
ATOM 1480 N N . PHE A 1 186 ? 9.870 3.038 -5.617 1.00 85.94 186 PHE A N 1
ATOM 1481 C CA . PHE A 1 186 ? 10.773 2.054 -5.026 1.00 85.94 186 PHE A CA 1
ATOM 1482 C C . PHE A 1 186 ? 11.366 1.122 -6.074 1.00 85.94 186 PHE A C 1
ATOM 1484 O O . PHE A 1 186 ? 10.642 0.549 -6.883 1.00 85.94 186 PHE A O 1
ATOM 1491 N N . ASN A 1 187 ? 12.669 0.873 -5.979 1.00 87.88 187 ASN A N 1
ATOM 1492 C CA . ASN A 1 187 ? 13.354 -0.096 -6.827 1.00 87.88 187 ASN A CA 1
ATOM 1493 C C . ASN A 1 187 ? 13.268 -1.497 -6.231 1.00 87.88 187 ASN A C 1
ATOM 1495 O O . ASN A 1 187 ? 13.475 -1.682 -5.028 1.00 87.88 187 ASN A O 1
ATOM 1499 N N . ARG A 1 188 ? 13.033 -2.501 -7.078 1.00 87.00 188 ARG A N 1
ATOM 1500 C CA . ARG A 1 188 ? 13.108 -3.900 -6.655 1.00 87.00 188 ARG A CA 1
ATOM 1501 C C . ARG A 1 188 ? 14.529 -4.242 -6.196 1.00 87.00 188 ARG A C 1
ATOM 1503 O O . ARG A 1 188 ? 15.498 -4.002 -6.923 1.00 87.00 188 ARG A O 1
ATOM 1510 N N . ILE A 1 189 ? 14.640 -4.841 -5.012 1.00 83.56 189 ILE A N 1
ATOM 1511 C CA . ILE A 1 189 ? 15.845 -5.559 -4.594 1.00 83.56 189 ILE A CA 1
ATOM 1512 C C . ILE A 1 189 ? 15.612 -7.020 -4.958 1.00 83.56 189 ILE A C 1
ATOM 1514 O O . ILE A 1 189 ? 14.785 -7.699 -4.345 1.00 83.56 189 ILE A O 1
ATOM 1518 N N . GLU A 1 190 ? 16.287 -7.491 -6.001 1.00 71.00 190 GLU A N 1
ATOM 1519 C CA . GLU A 1 190 ? 16.308 -8.921 -6.285 1.00 71.00 190 GLU A CA 1
ATOM 1520 C C . GLU A 1 190 ? 17.029 -9.634 -5.138 1.00 71.00 190 GLU A C 1
ATOM 1522 O O . GLU A 1 190 ? 18.042 -9.126 -4.646 1.00 71.00 190 GLU A O 1
ATOM 1527 N N . PRO A 1 191 ? 16.518 -10.781 -4.663 1.00 57.78 191 PRO A N 1
ATOM 1528 C CA . PRO A 1 191 ? 17.291 -11.599 -3.748 1.00 57.78 191 PRO A CA 1
ATOM 1529 C C . PRO A 1 191 ? 18.596 -11.968 -4.454 1.00 57.78 191 PRO A C 1
ATOM 1531 O O . PRO A 1 191 ? 18.553 -12.524 -5.550 1.00 57.78 191 PRO A O 1
ATOM 1534 N N . GLU A 1 192 ? 19.743 -11.648 -3.846 1.00 47.81 192 GLU A N 1
ATOM 1535 C CA . GLU A 1 192 ? 21.033 -12.138 -4.330 1.00 47.81 192 GLU A CA 1
ATOM 1536 C C . GLU A 1 192 ? 20.909 -13.650 -4.520 1.00 47.81 192 GLU A C 1
ATOM 1538 O O . GLU A 1 192 ? 20.669 -14.400 -3.566 1.00 47.81 192 GLU A O 1
ATOM 1543 N N . SER A 1 193 ? 21.027 -14.104 -5.767 1.00 44.09 193 SER A N 1
ATOM 1544 C CA . SER A 1 193 ? 21.232 -15.511 -6.062 1.00 44.09 193 SER A CA 1
ATOM 1545 C C . SER A 1 193 ? 22.464 -15.929 -5.273 1.00 44.09 193 SER A C 1
ATOM 1547 O O . SER A 1 193 ? 23.573 -15.491 -5.587 1.00 44.09 193 SER A O 1
ATOM 1549 N N . ARG A 1 194 ? 22.277 -16.713 -4.203 1.00 38.44 194 ARG A N 1
ATOM 1550 C CA . ARG A 1 194 ? 23.405 -17.254 -3.444 1.00 38.44 194 ARG A CA 1
ATOM 1551 C C . ARG A 1 194 ? 24.329 -17.940 -4.453 1.00 38.44 194 ARG A C 1
ATOM 1553 O O . ARG A 1 194 ? 23.821 -18.753 -5.230 1.00 38.44 194 ARG A O 1
ATOM 1560 N N . PRO A 1 195 ? 25.640 -17.650 -4.473 1.00 39.06 195 PRO A N 1
ATOM 1561 C CA . PRO A 1 195 ? 26.545 -18.460 -5.264 1.00 39.06 195 PRO A CA 1
ATOM 1562 C C . PRO A 1 195 ? 26.411 -19.890 -4.742 1.00 39.06 195 PRO A C 1
ATOM 1564 O O . PRO A 1 195 ? 26.487 -20.120 -3.532 1.00 39.06 195 PRO A O 1
ATOM 1567 N N . HIS A 1 196 ? 26.107 -20.817 -5.649 1.00 41.97 196 HIS A N 1
ATOM 1568 C CA . HIS A 1 196 ? 26.095 -22.243 -5.364 1.00 41.97 196 HIS A CA 1
ATOM 1569 C C . HIS A 1 196 ? 27.406 -22.599 -4.647 1.00 41.97 196 HIS A C 1
ATOM 1571 O O . HIS A 1 196 ? 28.481 -22.417 -5.218 1.00 41.97 196 HIS A O 1
ATOM 1577 N N . GLN A 1 197 ? 27.298 -23.009 -3.381 1.00 35.50 197 GLN A N 1
ATOM 1578 C CA . GLN A 1 197 ? 28.369 -23.706 -2.670 1.00 35.50 197 GLN A CA 1
ATOM 1579 C C . GLN A 1 197 ? 28.346 -25.177 -3.065 1.00 35.50 197 GLN A C 1
ATOM 1581 O O . GLN A 1 197 ? 27.221 -25.715 -3.204 1.00 35.50 197 GLN A O 1
#

Radius of gyration: 20.3 Å; chains: 1; bounding box: 47×63×74 Å

Sequence (197 aa):
MLAVLTVALLVAADEPAWAWQKSMPGGEHWPAIPEPGGMANFLGTWLPQCRHDAWTDHGNMTLHEGGRISYEKKKPYLATRYRVIETTPHYVVLMTREAPWKQYGEILRFVVLQSVSPEPDWPRATLGWNECRPQPKDLAGFSWADDDA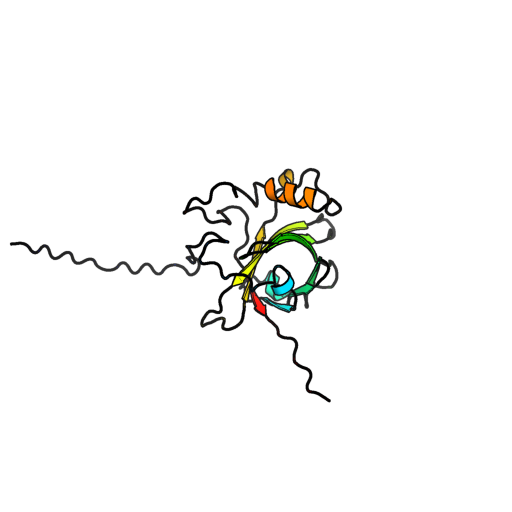ALARVWAGAKSCNPEFKIPYEGSPFFGNRGWSQECKFNRIEPESRPHQ

pLDDT: mean 71.28, std 20.01, range [26.36, 95.62]